Protein AF-A0A838R0S7-F1 (afdb_monomer_lite)

Sequence (343 aa):
MSRQRSLASPLRRCRLLLTLFAASLLGSAASAQSLSNLTQLSFDLDGVVTPFTEWSTVDLSYTGMSSVQYFNLNYNGSWVIQNMPVLSREGLISQTQQFAFHNGVFSRGVDLTGLSPSFLSATLTPTLQGVPANTPATLAFAPDFEVFDTGTQPETTGLLFAPLVVVGATLPVTMSAAHKGFPNQEAGTLECAPTAISNSLMFLKDKNPSPQWTGKALDIGTMKTATSWDATRGCWIFHNDARVGSSKNAFWEDKDAYMKANGYPVMTKTTTSFADILAAMKAMKDVELELKGHTVALVGMTDLGGGKYSLDIAHDADQSTNPGGTKVETITWDGTSFTGAKW

Radius of gyration: 25.87 Å; chains: 1; bounding box: 48×114×56 Å

pLDDT: mean 87.61, std 14.26, range [44.09, 98.5]

Secondary structure (DSSP, 8-state):
--------------------------PPPPPPEEEEEEEEEEEEETTEEE-S-SEEEEEEEEE--SS-EEEEEEETTEEEEEEEEE--TT-SSEEEEEEEEE-S-SSTT---BT---SBEEEEEESS---PPP--B--PPBEEEEEEE--TT--S--PPPPPPSSEE--SS----EEE-TT-------TT-HHHHHHHHHHHHHHHHS--GGGTT---SHHHHHHHTT-BTTTB---S--TTS-GGGSS-HHHHHHHHHHHTT-S--------HHHHHHHHHTT---EEEETTEEEEEEEEEEEETTEEEEEEEEESS-SSSS--EEEEEEEE-SS-EESTT-

Foldseek 3Di:
DDDDDDDDDDDDDDPPPPPPPPPPPPFDDFFDKDKAAWAFEWEQEQNDTFARAQKIKIKIKTFADPAWKFKWKDFQNDTFEFRATDHNQQPRGIDIEMFMTGNPDPDTPDDQAFPFTQFIDMTIGRDGDDHDDGDGDPYGYDYDYFYFYLFPDPDDDDDDHGDSYHYFAPHGFPAKFFHHPQDFDQAAALLQQLRQQLSQLVSCCVVDPDCLCPPPDSDSVVLCQQQVQDPRGRGAADAAPVDDDSNRDGSQVSNQVVCVVSRPPDHDDDDPQPVVVSVCRVVVHWDWDDDRRGIWTFGMKTDNDPQKIKTWTWYQRHNHPDPDSTHTYIWMDPNDDIHGNVD

Structure (mmCIF, N/CA/C/O backbone):
data_AF-A0A838R0S7-F1
#
_entry.id   AF-A0A838R0S7-F1
#
loop_
_atom_site.group_PDB
_atom_site.id
_atom_site.type_symbol
_atom_site.label_atom_id
_atom_site.label_alt_id
_atom_site.label_comp_id
_atom_site.label_asym_id
_atom_site.label_entity_id
_atom_site.label_seq_id
_atom_site.pdbx_PDB_ins_code
_atom_site.Cartn_x
_atom_site.Cartn_y
_atom_site.Cartn_z
_atom_site.occupancy
_atom_site.B_iso_or_equiv
_atom_site.auth_seq_id
_atom_site.auth_comp_id
_atom_site.auth_asym_id
_atom_site.auth_atom_id
_atom_site.pdbx_PDB_model_num
ATOM 1 N N . MET A 1 1 ? -16.655 -92.626 10.321 1.00 45.50 1 MET A N 1
ATOM 2 C CA . MET A 1 1 ? -16.705 -92.627 8.842 1.00 45.50 1 MET A CA 1
ATOM 3 C C . MET A 1 1 ? -16.129 -91.317 8.331 1.00 45.50 1 MET A C 1
ATOM 5 O O . MET A 1 1 ? -16.715 -90.266 8.544 1.00 45.50 1 MET A O 1
ATOM 9 N N . SER A 1 2 ? -14.935 -91.408 7.751 1.00 48.22 2 SER A N 1
ATOM 10 C CA . SER A 1 2 ? -14.138 -90.321 7.176 1.00 48.22 2 SER A CA 1
ATOM 11 C C . SER A 1 2 ? -14.705 -89.887 5.818 1.00 48.22 2 SER A C 1
ATOM 13 O O . SER A 1 2 ? -15.013 -90.742 4.987 1.00 48.22 2 SER A O 1
ATOM 15 N N . ARG A 1 3 ? -14.823 -88.574 5.578 1.00 50.16 3 ARG A N 1
ATOM 16 C CA . ARG A 1 3 ? -14.920 -87.998 4.227 1.00 50.16 3 ARG A CA 1
ATOM 17 C C . ARG A 1 3 ? -14.070 -86.731 4.141 1.00 50.16 3 ARG A C 1
ATOM 19 O O . ARG A 1 3 ? -14.476 -85.668 4.599 1.00 50.16 3 ARG A O 1
ATOM 26 N N . GLN A 1 4 ? -12.900 -86.872 3.521 1.00 48.94 4 GLN A N 1
ATOM 27 C CA . GLN A 1 4 ? -12.127 -85.773 2.945 1.00 48.94 4 GLN A CA 1
ATOM 28 C C . GLN A 1 4 ? -12.963 -85.062 1.871 1.00 48.94 4 GLN A C 1
ATOM 30 O O . GLN A 1 4 ? -13.514 -85.708 0.977 1.00 48.94 4 GLN A O 1
ATOM 35 N N . ARG A 1 5 ? -13.011 -83.729 1.919 1.00 54.09 5 ARG A N 1
ATOM 36 C CA . ARG A 1 5 ? -13.375 -82.889 0.773 1.00 54.09 5 ARG A CA 1
ATOM 37 C C . ARG A 1 5 ? -12.246 -81.903 0.503 1.00 54.09 5 ARG A C 1
ATOM 39 O O . ARG A 1 5 ? -12.032 -80.960 1.253 1.00 54.09 5 ARG A O 1
ATOM 46 N N . SER A 1 6 ? -11.533 -82.195 -0.579 1.00 57.78 6 SER A N 1
ATOM 47 C CA . SER A 1 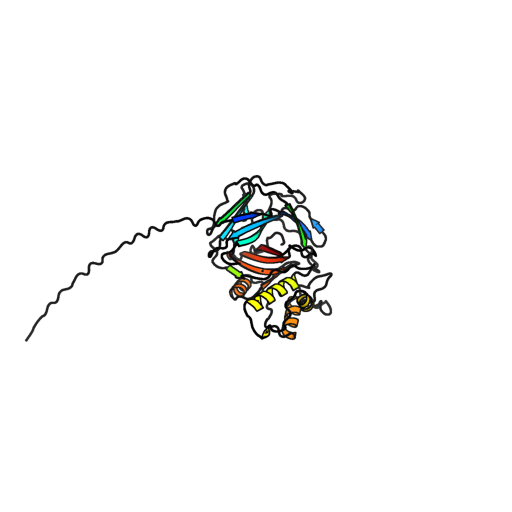6 ? -10.676 -81.287 -1.333 1.00 57.78 6 SER A CA 1
ATOM 48 C C . SER A 1 6 ? -11.531 -80.172 -1.935 1.00 57.78 6 SER A C 1
ATOM 50 O O . SER A 1 6 ? -12.534 -80.467 -2.588 1.00 57.78 6 SER A O 1
ATOM 52 N N . LEU A 1 7 ? -11.141 -78.912 -1.729 1.00 56.03 7 LEU A N 1
ATOM 53 C CA . LEU A 1 7 ? -11.619 -77.788 -2.528 1.00 56.03 7 LEU A CA 1
ATOM 54 C C . LEU A 1 7 ? -10.443 -76.892 -2.916 1.00 56.03 7 LEU A C 1
ATOM 56 O O . LEU A 1 7 ? -9.621 -76.490 -2.096 1.00 56.03 7 LEU A O 1
ATOM 60 N N . ALA A 1 8 ? -10.387 -76.666 -4.222 1.00 45.22 8 ALA A N 1
ATOM 61 C CA . ALA A 1 8 ? -9.325 -76.057 -4.988 1.00 45.22 8 ALA A CA 1
ATOM 62 C C . ALA A 1 8 ? -9.194 -74.544 -4.761 1.00 45.22 8 ALA A C 1
ATOM 64 O O . ALA A 1 8 ? -10.178 -73.830 -4.568 1.00 45.22 8 ALA A O 1
ATOM 65 N N . SER A 1 9 ? -7.960 -74.055 -4.876 1.00 47.44 9 SER A N 1
ATOM 66 C CA . SER A 1 9 ? -7.612 -72.636 -4.933 1.00 47.44 9 SER A CA 1
ATOM 67 C C . SER A 1 9 ? -7.858 -72.048 -6.330 1.00 47.44 9 SER A C 1
ATOM 69 O O . SER A 1 9 ? -7.291 -72.563 -7.300 1.00 47.44 9 SER A O 1
ATOM 71 N N . PRO A 1 10 ? -8.582 -70.926 -6.477 1.00 58.50 10 PRO A N 1
ATOM 72 C CA . PRO A 1 10 ? -8.528 -70.139 -7.698 1.00 58.50 10 PRO A CA 1
ATOM 73 C C . PRO A 1 10 ? -7.431 -69.067 -7.602 1.00 58.50 10 PRO A C 1
ATOM 75 O O . PRO A 1 10 ? -7.520 -68.115 -6.826 1.00 58.50 10 PRO A O 1
ATOM 78 N N . LEU A 1 11 ? -6.403 -69.217 -8.442 1.00 48.19 11 LEU A N 1
ATOM 79 C CA . LEU A 1 11 ? -5.417 -68.187 -8.778 1.00 48.19 11 LEU A CA 1
ATOM 80 C C . LEU A 1 11 ? -6.135 -66.935 -9.314 1.00 48.19 11 LEU A C 1
ATOM 82 O O . LEU A 1 11 ? -6.570 -66.894 -10.467 1.00 48.19 11 LEU A O 1
ATOM 86 N N . ARG A 1 12 ? -6.255 -65.893 -8.482 1.00 53.94 12 ARG A N 1
ATOM 87 C CA . ARG A 1 12 ? -6.696 -64.563 -8.919 1.00 53.94 12 ARG A CA 1
ATOM 88 C C . ARG A 1 12 ? -5.562 -63.888 -9.687 1.00 53.94 12 ARG A C 1
ATOM 90 O O . ARG A 1 12 ? -4.571 -63.451 -9.112 1.00 53.94 12 ARG A O 1
ATOM 97 N N . ARG A 1 13 ? -5.732 -63.798 -11.007 1.00 51.03 13 ARG A N 1
ATOM 98 C CA . ARG A 1 13 ? -4.906 -62.983 -11.905 1.00 51.03 13 ARG A CA 1
ATOM 99 C C . ARG A 1 13 ? -5.081 -61.505 -11.540 1.00 51.03 13 ARG A C 1
ATOM 101 O O . ARG A 1 13 ? -6.107 -60.910 -11.856 1.00 51.03 13 ARG A O 1
ATOM 108 N N . CYS A 1 14 ? -4.085 -60.928 -10.874 1.00 49.19 14 CYS A N 1
ATOM 109 C CA . CYS A 1 14 ? -3.999 -59.493 -10.625 1.00 49.19 14 CYS A CA 1
ATOM 110 C C . CYS A 1 14 ? -3.589 -58.807 -11.940 1.00 49.19 14 CYS A C 1
ATOM 112 O O . CYS A 1 14 ? -2.437 -58.895 -12.360 1.00 49.19 14 CYS A O 1
ATOM 114 N N . ARG A 1 15 ? -4.549 -58.200 -12.649 1.00 50.38 15 ARG A N 1
ATOM 115 C CA . ARG A 1 15 ? -4.263 -57.334 -13.801 1.00 50.38 15 ARG A CA 1
ATOM 116 C C . ARG A 1 15 ? -3.810 -55.979 -13.265 1.00 50.38 15 ARG A C 1
ATOM 118 O O . ARG A 1 15 ? -4.632 -55.187 -12.819 1.00 50.38 15 ARG A O 1
ATOM 125 N N . LEU A 1 16 ? -2.504 -55.744 -13.308 1.00 46.41 16 LEU A N 1
ATOM 126 C CA . LEU A 1 16 ? -1.898 -54.435 -13.102 1.00 46.41 16 LEU A CA 1
ATOM 127 C C . LEU A 1 16 ? -2.297 -53.547 -14.297 1.00 46.41 16 LEU A C 1
ATOM 129 O O . LEU A 1 16 ? -1.726 -53.669 -15.380 1.00 46.41 16 LEU A O 1
ATOM 133 N N . LEU A 1 17 ? -3.336 -52.720 -14.140 1.00 48.53 17 LEU A N 1
ATOM 134 C CA . LEU A 1 17 ? -3.608 -51.628 -15.075 1.00 48.53 17 LEU A CA 1
ATOM 135 C C . LEU A 1 17 ? -2.577 -50.529 -14.806 1.00 48.53 17 LEU A C 1
ATOM 137 O O . LEU A 1 17 ? -2.662 -49.812 -13.813 1.00 48.53 17 LEU A O 1
ATOM 141 N N . LEU A 1 18 ? -1.583 -50.433 -15.685 1.00 45.50 18 LEU A N 1
ATOM 142 C CA . LEU A 1 18 ? -0.641 -49.325 -15.726 1.00 45.50 18 LEU A CA 1
ATOM 143 C C . LEU A 1 18 ? -1.331 -48.156 -16.445 1.00 45.50 18 LEU A C 1
ATOM 145 O O . LEU A 1 18 ? -1.282 -48.044 -17.668 1.00 45.50 18 LEU A O 1
ATOM 149 N N . THR A 1 19 ? -2.049 -47.321 -15.699 1.00 55.31 19 THR A N 1
ATOM 150 C CA . THR A 1 19 ? -2.616 -46.077 -16.229 1.00 55.31 19 THR A CA 1
ATOM 151 C C . THR A 1 19 ? -1.468 -45.083 -16.404 1.00 55.31 19 THR A C 1
ATOM 153 O O . THR A 1 19 ? -1.013 -44.480 -15.433 1.00 55.31 19 THR A O 1
ATOM 156 N N . LEU A 1 20 ? -0.956 -44.933 -17.631 1.00 46.38 20 LEU A N 1
ATOM 157 C CA . LEU A 1 20 ? -0.086 -43.811 -17.987 1.00 46.38 20 LEU A CA 1
ATOM 158 C C . LEU A 1 20 ? -0.899 -42.516 -17.829 1.00 46.38 20 LEU A C 1
ATOM 160 O O . LEU A 1 20 ? -1.664 -42.141 -18.715 1.00 46.38 20 LEU A O 1
ATOM 164 N N . PHE A 1 21 ? -0.740 -41.829 -16.699 1.00 48.38 21 PHE A N 1
ATOM 165 C CA . PHE A 1 21 ? -1.068 -40.411 -16.606 1.00 48.38 21 PHE A CA 1
ATOM 166 C C . PHE A 1 21 ? -0.005 -39.656 -17.404 1.00 48.38 21 PHE A C 1
ATOM 168 O O . PHE A 1 21 ? 1.062 -39.321 -16.893 1.00 48.38 21 PHE A O 1
ATOM 175 N N . ALA A 1 22 ? -0.283 -39.410 -18.682 1.00 48.94 22 ALA A N 1
ATOM 176 C CA . ALA A 1 22 ? 0.383 -38.344 -19.407 1.00 48.94 22 ALA A CA 1
ATOM 177 C C . ALA A 1 22 ? -0.059 -37.028 -18.752 1.00 48.94 22 ALA A C 1
ATOM 179 O O . ALA A 1 22 ? -1.117 -36.489 -19.072 1.00 48.94 22 ALA A O 1
ATOM 180 N N . ALA A 1 23 ? 0.712 -36.557 -17.771 1.00 46.41 23 ALA A N 1
ATOM 181 C CA . ALA A 1 23 ? 0.590 -35.206 -17.253 1.00 46.41 23 ALA A CA 1
ATOM 182 C C . ALA A 1 23 ? 0.955 -34.260 -18.398 1.00 46.41 23 ALA A C 1
ATOM 184 O O . ALA A 1 23 ? 2.123 -33.965 -18.645 1.00 46.41 23 ALA A O 1
ATOM 185 N N . SER A 1 24 ? -0.053 -33.849 -19.161 1.00 46.09 24 SER A N 1
ATOM 186 C CA . SER A 1 24 ? 0.066 -32.749 -20.096 1.00 46.09 24 SER A CA 1
ATOM 187 C C . SER A 1 24 ? 0.462 -31.519 -19.284 1.00 46.09 24 SER A C 1
ATOM 189 O O . SER A 1 24 ? -0.377 -30.930 -18.601 1.00 46.09 24 SER A O 1
ATOM 191 N N . LEU A 1 25 ? 1.749 -31.166 -19.339 1.00 45.78 25 LEU A N 1
ATOM 192 C CA . LEU A 1 25 ? 2.297 -29.855 -18.996 1.00 45.78 25 LEU A CA 1
ATOM 193 C C . LEU A 1 25 ? 1.691 -28.827 -19.962 1.00 45.78 25 LEU A C 1
ATOM 195 O O . LEU A 1 25 ? 2.355 -28.303 -20.851 1.00 45.78 25 LEU A O 1
ATOM 199 N N . LEU A 1 26 ? 0.387 -28.594 -19.841 1.00 50.81 26 LEU A N 1
ATOM 200 C CA . LEU A 1 26 ? -0.251 -27.425 -20.409 1.00 50.81 26 LEU A CA 1
ATOM 201 C C . LEU A 1 26 ? 0.290 -26.268 -19.582 1.00 50.81 26 LEU A C 1
ATOM 203 O O . LEU A 1 26 ? -0.127 -26.072 -18.442 1.00 50.81 26 LEU A O 1
ATOM 207 N N . GLY A 1 27 ? 1.296 -25.579 -20.123 1.00 54.03 27 GLY A N 1
ATOM 208 C CA . GLY A 1 27 ? 1.775 -24.335 -19.544 1.00 54.03 27 GLY A CA 1
ATOM 209 C C . GLY A 1 27 ? 0.569 -23.436 -19.319 1.00 54.03 27 GLY A C 1
ATOM 210 O O . GLY A 1 27 ? -0.173 -23.149 -20.260 1.00 54.03 27 GLY A O 1
ATOM 211 N N . SER A 1 28 ? 0.324 -23.072 -18.063 1.00 58.03 28 SER A N 1
ATOM 212 C CA . SER A 1 28 ? -0.743 -22.151 -17.702 1.00 58.03 28 SER A CA 1
ATOM 213 C C . SER A 1 28 ? -0.564 -20.883 -18.531 1.00 58.03 28 SER A C 1
ATOM 215 O O . SER A 1 28 ? 0.507 -20.276 -18.492 1.00 58.03 28 SER A O 1
ATOM 217 N N . ALA A 1 29 ? -1.578 -20.519 -19.317 1.00 59.09 29 ALA A N 1
ATOM 218 C CA . ALA A 1 29 ? -1.528 -19.306 -20.121 1.00 59.09 29 ALA A CA 1
ATOM 219 C C . ALA A 1 29 ? -1.233 -18.100 -19.214 1.00 59.09 29 ALA A C 1
ATOM 221 O O . ALA A 1 29 ? -1.746 -18.023 -18.093 1.00 59.09 29 ALA A O 1
ATOM 222 N N . ALA A 1 30 ? -0.389 -17.179 -19.687 1.00 65.75 30 ALA A N 1
ATOM 223 C CA . ALA A 1 30 ? -0.169 -15.909 -19.006 1.00 65.75 30 ALA A CA 1
ATOM 224 C C . ALA A 1 30 ? -1.519 -15.200 -18.810 1.00 65.75 30 ALA A C 1
ATOM 226 O O . ALA A 1 30 ? -2.362 -15.215 -19.712 1.00 65.75 30 ALA A O 1
ATOM 227 N N . SER A 1 31 ? -1.736 -14.614 -17.630 1.00 71.38 31 SER A N 1
ATOM 228 C CA . SER A 1 31 ? -2.954 -13.832 -17.398 1.00 71.38 31 SER A CA 1
ATOM 229 C C . SER A 1 31 ? -2.915 -12.563 -18.243 1.00 71.38 31 SER A C 1
ATOM 231 O O . SER A 1 31 ? -1.841 -12.023 -18.515 1.00 71.38 31 SER A O 1
ATOM 233 N N . ALA A 1 32 ? -4.088 -12.085 -18.656 1.00 75.75 32 ALA A N 1
ATOM 234 C CA . ALA A 1 32 ? -4.194 -10.780 -19.285 1.00 75.75 32 ALA A CA 1
ATOM 235 C C . ALA A 1 32 ? -3.686 -9.715 -18.301 1.00 75.75 32 ALA A C 1
ATOM 237 O O . ALA A 1 32 ? -4.214 -9.570 -17.196 1.00 75.75 32 ALA A O 1
ATOM 238 N N . GLN A 1 33 ? -2.650 -8.995 -18.721 1.00 89.44 33 GLN A N 1
ATOM 239 C CA . GLN A 1 33 ? -2.002 -7.942 -17.953 1.00 89.44 33 GLN A CA 1
ATOM 240 C C . GLN A 1 33 ? -1.697 -6.753 -18.862 1.00 89.44 33 GLN A C 1
ATOM 242 O O . GLN A 1 33 ? -1.405 -6.927 -20.048 1.00 89.44 33 GLN A O 1
ATOM 247 N N . SER A 1 34 ? -1.693 -5.558 -18.293 1.00 94.25 34 SER A N 1
ATOM 248 C CA . SER A 1 34 ? -1.184 -4.356 -18.945 1.00 94.25 34 SER A CA 1
ATOM 249 C C . SER A 1 34 ? -0.432 -3.497 -17.942 1.00 94.25 34 SER A C 1
ATOM 251 O O . SER A 1 34 ? -0.755 -3.495 -16.755 1.00 94.25 34 SER A O 1
ATOM 253 N N . LEU A 1 35 ? 0.563 -2.770 -18.443 1.00 96.25 35 LEU A N 1
ATOM 254 C CA . LEU A 1 35 ? 1.250 -1.731 -17.690 1.00 96.25 35 LEU A CA 1
ATOM 255 C C . LEU A 1 35 ? 0.681 -0.368 -18.084 1.00 96.25 35 LEU A C 1
ATOM 257 O O . LEU A 1 35 ? 0.459 -0.112 -19.269 1.00 96.25 35 LEU A O 1
ATOM 261 N N . SER A 1 36 ? 0.483 0.500 -17.103 1.00 96.25 36 SER A N 1
ATOM 262 C CA . SER A 1 36 ? 0.092 1.899 -17.287 1.00 96.25 36 SER A CA 1
ATOM 263 C C . SER A 1 36 ? 0.791 2.784 -16.258 1.00 96.25 36 SER A C 1
ATOM 265 O O . SER A 1 36 ? 1.463 2.272 -15.367 1.00 96.25 36 SER A O 1
ATOM 267 N N . ASN A 1 37 ? 0.636 4.104 -16.391 1.00 94.50 37 ASN A N 1
ATOM 268 C CA . ASN A 1 37 ? 1.078 5.086 -15.395 1.00 94.50 37 ASN A CA 1
ATOM 269 C C . ASN A 1 37 ? 2.532 4.876 -14.944 1.00 94.50 37 ASN A C 1
ATOM 271 O O . ASN A 1 37 ? 2.813 4.743 -13.760 1.00 94.50 37 ASN A O 1
ATOM 275 N N . LEU A 1 38 ? 3.459 4.806 -15.904 1.00 97.25 38 LEU A N 1
ATOM 276 C CA . LEU A 1 38 ? 4.881 4.846 -15.579 1.00 97.25 38 LEU A CA 1
ATOM 277 C C . LEU A 1 38 ? 5.202 6.254 -15.088 1.00 97.25 38 LEU A C 1
ATOM 279 O O . LEU A 1 38 ? 5.149 7.196 -15.880 1.00 97.25 38 LEU A O 1
ATOM 283 N N . THR A 1 39 ? 5.526 6.402 -13.809 1.00 96.50 39 THR A N 1
ATOM 284 C CA . THR A 1 39 ? 5.846 7.710 -13.235 1.00 96.50 39 THR A CA 1
ATOM 285 C C . THR A 1 39 ? 7.232 7.742 -12.623 1.00 96.50 39 THR A C 1
ATOM 287 O O . THR A 1 39 ? 7.701 6.743 -12.081 1.00 96.50 39 THR A O 1
ATOM 290 N N . GLN A 1 40 ? 7.902 8.889 -12.727 1.00 97.06 40 GLN A N 1
ATOM 291 C CA . GLN A 1 40 ? 9.111 9.180 -11.969 1.00 97.06 40 GLN A CA 1
ATOM 292 C C . GLN A 1 40 ? 8.738 9.999 -10.741 1.00 97.06 40 GLN A C 1
ATOM 294 O O . GLN A 1 40 ? 8.096 11.042 -10.864 1.00 97.06 40 GLN A O 1
ATOM 299 N N . LEU A 1 41 ? 9.185 9.544 -9.572 1.00 94.19 41 LEU A N 1
ATOM 300 C CA . LEU A 1 41 ? 8.807 10.164 -8.314 1.00 94.19 41 LEU A CA 1
ATOM 301 C C . LEU A 1 41 ? 9.742 11.307 -7.940 1.00 94.19 41 LEU A C 1
ATOM 303 O O . LEU A 1 41 ? 10.970 11.197 -8.001 1.00 94.19 41 LEU A O 1
ATOM 307 N N . SER A 1 42 ? 9.133 12.386 -7.484 1.00 92.75 42 SER A N 1
ATOM 308 C CA . SER A 1 42 ? 9.742 13.421 -6.662 1.00 92.75 42 SER A CA 1
ATOM 309 C C . SER A 1 42 ? 9.133 13.344 -5.269 1.00 92.75 42 SER A C 1
ATOM 311 O O . SER A 1 42 ? 7.969 12.976 -5.129 1.00 92.75 42 SER A O 1
ATOM 313 N N . PHE A 1 43 ? 9.904 13.713 -4.253 1.00 87.81 43 PHE A N 1
ATOM 314 C CA . PHE A 1 43 ? 9.446 13.644 -2.870 1.00 87.81 43 PHE A CA 1
ATOM 315 C C . PHE A 1 43 ? 9.542 14.996 -2.188 1.00 87.81 43 PHE A C 1
ATOM 317 O O . PHE A 1 43 ? 10.519 15.712 -2.385 1.00 87.81 43 PHE A O 1
ATOM 324 N N . ASP A 1 44 ? 8.568 15.309 -1.349 1.00 85.12 44 ASP A N 1
ATOM 325 C CA . ASP A 1 44 ? 8.689 16.286 -0.277 1.00 85.12 44 ASP A CA 1
ATOM 326 C C . ASP A 1 44 ? 8.722 15.530 1.045 1.00 85.12 44 ASP A C 1
ATOM 328 O O . ASP A 1 44 ? 7.763 14.843 1.381 1.00 85.12 44 ASP A O 1
ATOM 332 N N . LEU A 1 45 ? 9.836 15.611 1.764 1.00 81.38 45 LEU A N 1
ATOM 333 C CA . LEU A 1 45 ? 9.980 14.992 3.073 1.00 81.38 45 LEU A CA 1
ATOM 334 C C . LEU A 1 45 ? 10.193 16.092 4.104 1.00 81.38 45 LEU A C 1
ATOM 336 O O . LEU A 1 45 ? 11.262 16.701 4.143 1.00 81.38 45 LEU A O 1
ATOM 340 N N . ASP A 1 46 ? 9.174 16.358 4.917 1.00 77.50 46 ASP A N 1
ATOM 341 C CA . ASP A 1 46 ? 9.193 17.409 5.941 1.00 77.50 46 ASP A CA 1
ATOM 342 C C . ASP A 1 46 ? 9.530 18.811 5.387 1.00 77.50 46 ASP A C 1
ATOM 344 O O . ASP A 1 46 ? 10.258 19.593 6.005 1.00 77.50 46 ASP A O 1
ATOM 348 N N . GLY A 1 47 ? 9.039 19.140 4.188 1.00 81.31 47 GLY A N 1
ATOM 349 C CA . GLY A 1 47 ? 9.329 20.397 3.487 1.00 81.31 47 GLY A CA 1
ATOM 350 C C . GLY A 1 47 ? 10.637 20.377 2.686 1.00 81.31 47 GLY A C 1
ATOM 351 O O . GLY A 1 47 ? 10.993 21.379 2.055 1.00 81.31 47 GLY A O 1
ATOM 352 N N . VAL A 1 48 ? 11.388 19.269 2.711 1.00 86.06 48 VAL A N 1
ATOM 353 C CA . VAL A 1 48 ? 12.608 19.084 1.922 1.00 86.06 48 VAL A CA 1
ATOM 354 C C . VAL A 1 48 ? 12.269 18.398 0.604 1.00 86.06 48 VAL A C 1
ATOM 356 O O . VAL A 1 48 ? 12.222 17.172 0.493 1.00 86.06 48 VAL A O 1
ATOM 359 N N . VAL A 1 49 ? 12.106 19.217 -0.432 1.00 89.62 49 VAL A N 1
ATOM 360 C CA . VAL A 1 49 ? 11.830 18.737 -1.787 1.00 89.62 49 VAL A CA 1
ATOM 361 C C . VAL A 1 49 ? 13.077 18.127 -2.431 1.00 89.62 49 VAL A C 1
ATOM 363 O O . VAL A 1 49 ? 14.105 18.784 -2.604 1.00 89.62 49 VAL A O 1
ATOM 366 N N . THR A 1 50 ? 12.951 16.875 -2.858 1.00 91.38 50 THR A N 1
ATOM 367 C CA . THR A 1 50 ? 13.935 16.116 -3.628 1.00 91.38 50 THR A CA 1
ATOM 368 C C . THR A 1 50 ? 13.331 15.729 -4.983 1.00 91.38 50 THR A C 1
ATOM 370 O O . THR A 1 50 ? 12.590 14.747 -5.075 1.00 91.38 50 THR A O 1
ATOM 373 N N . PRO A 1 51 ? 13.614 16.496 -6.049 1.00 95.31 51 PRO A N 1
ATOM 374 C CA . PRO A 1 51 ? 13.013 16.271 -7.356 1.00 95.31 51 PRO A CA 1
ATOM 375 C C . PRO A 1 51 ? 13.682 15.120 -8.117 1.00 95.31 51 PRO A C 1
ATOM 377 O O . PRO A 1 51 ? 14.888 14.893 -7.983 1.00 95.31 51 PRO A O 1
ATOM 380 N N . PHE A 1 52 ? 12.900 14.457 -8.972 1.00 95.44 52 PHE A N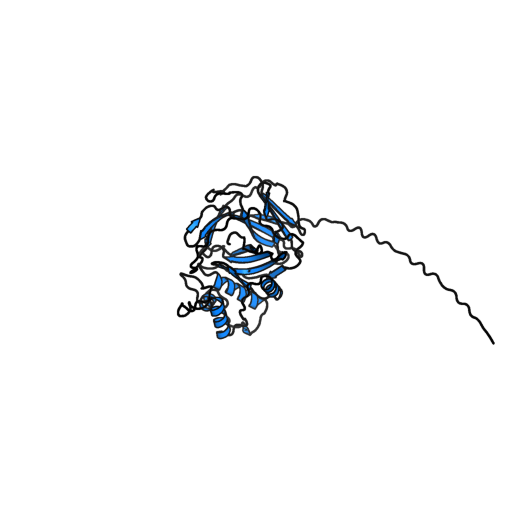 1
ATOM 381 C CA . PHE A 1 52 ? 13.343 13.465 -9.960 1.00 95.44 52 PHE A CA 1
ATOM 382 C C . PHE A 1 52 ? 14.287 12.417 -9.372 1.00 95.44 52 PHE A C 1
ATOM 384 O O . PHE A 1 52 ? 15.489 12.368 -9.663 1.00 95.44 52 PHE A O 1
ATOM 391 N N . THR A 1 53 ? 13.743 11.596 -8.486 1.00 95.25 53 THR A N 1
ATOM 392 C CA . THR A 1 53 ? 14.507 10.552 -7.816 1.00 95.25 53 THR A CA 1
ATOM 393 C C . THR A 1 53 ? 14.741 9.341 -8.721 1.00 95.25 53 THR A C 1
ATOM 395 O O . THR A 1 53 ? 14.208 9.215 -9.829 1.00 95.25 53 THR A O 1
ATOM 398 N N . GLU A 1 54 ? 15.577 8.435 -8.230 1.00 95.19 54 GLU A N 1
ATOM 399 C CA . GLU A 1 54 ? 15.800 7.094 -8.762 1.00 95.19 54 GLU A CA 1
ATOM 400 C C . GLU A 1 54 ? 14.572 6.176 -8.627 1.00 95.19 54 GLU A C 1
ATOM 402 O O . GLU A 1 54 ? 14.546 5.094 -9.218 1.00 95.19 54 GLU A O 1
ATOM 407 N N . TRP A 1 55 ? 13.552 6.594 -7.871 1.00 95.44 55 TRP A N 1
ATOM 408 C CA . TRP A 1 55 ? 12.304 5.862 -7.727 1.00 95.44 55 TRP A CA 1
ATOM 409 C C . TRP A 1 55 ? 11.354 6.133 -8.888 1.00 95.44 55 TRP A C 1
ATOM 411 O O . TRP A 1 55 ? 11.181 7.250 -9.388 1.00 95.44 55 TRP A O 1
ATOM 421 N N . SER A 1 56 ? 10.692 5.076 -9.326 1.00 96.31 56 SER A N 1
ATOM 422 C CA . SER A 1 56 ? 9.587 5.148 -10.268 1.00 96.31 56 SER A CA 1
ATOM 423 C C . SER A 1 56 ? 8.529 4.132 -9.913 1.00 96.31 56 SER A C 1
ATOM 425 O O . SER A 1 56 ? 8.821 3.136 -9.251 1.00 96.31 56 SER A O 1
ATOM 427 N N . THR A 1 57 ? 7.304 4.381 -10.357 1.00 95.94 57 THR A N 1
ATOM 428 C CA . THR A 1 57 ? 6.202 3.440 -10.183 1.00 95.94 57 THR A CA 1
ATOM 429 C C . THR A 1 57 ? 5.630 3.021 -11.522 1.00 95.94 57 THR A C 1
ATOM 431 O O . THR A 1 57 ? 5.825 3.680 -12.546 1.00 95.94 57 THR A O 1
ATOM 434 N N . VAL A 1 58 ? 4.973 1.868 -11.526 1.00 96.69 58 VAL A N 1
ATOM 435 C CA . VAL A 1 58 ? 4.158 1.410 -12.645 1.00 96.69 58 VAL A CA 1
ATOM 436 C C . VAL A 1 58 ? 2.914 0.725 -12.106 1.00 96.69 58 VAL A C 1
ATOM 438 O O . VAL A 1 58 ? 2.980 -0.052 -11.147 1.00 96.69 58 VAL A O 1
ATOM 441 N N . ASP A 1 59 ? 1.787 0.980 -12.757 1.00 96.50 59 ASP A N 1
ATOM 442 C CA . ASP A 1 59 ? 0.535 0.305 -12.460 1.00 96.50 59 ASP A CA 1
ATOM 443 C C . ASP A 1 59 ? 0.438 -0.985 -13.272 1.00 96.50 59 ASP A C 1
ATOM 445 O O . ASP A 1 59 ? 0.503 -0.985 -14.504 1.00 96.50 59 ASP A O 1
ATOM 449 N N . LEU A 1 60 ? 0.245 -2.099 -12.571 1.00 96.62 60 LEU A N 1
ATOM 450 C CA . LEU A 1 60 ? -0.129 -3.379 -13.150 1.00 96.62 60 LEU A CA 1
ATOM 451 C C . LEU A 1 60 ? -1.649 -3.521 -13.091 1.00 96.62 60 LEU A C 1
ATOM 453 O O . LEU A 1 60 ? -2.204 -3.744 -12.015 1.00 96.62 60 LEU A O 1
ATOM 457 N N . SER A 1 61 ? -2.317 -3.479 -14.240 1.00 96.56 61 SER A N 1
ATOM 458 C CA . SER A 1 61 ? -3.710 -3.921 -14.354 1.00 96.56 61 SER A CA 1
ATOM 459 C C . SER A 1 61 ? -3.758 -5.389 -14.756 1.00 96.56 61 SER A C 1
ATOM 461 O O . SER A 1 61 ? -3.074 -5.810 -15.691 1.00 96.56 61 SER A O 1
ATOM 463 N N . TYR A 1 62 ? -4.564 -6.178 -14.051 1.00 95.12 62 TYR A N 1
ATOM 464 C CA . TYR A 1 62 ? -4.670 -7.619 -14.265 1.00 95.12 62 TYR A CA 1
ATOM 465 C C . TYR A 1 62 ? -6.040 -8.149 -13.846 1.00 95.12 62 TYR A C 1
ATOM 467 O O . TYR A 1 62 ? -6.751 -7.540 -13.046 1.00 95.12 62 TYR A O 1
ATOM 475 N N . THR A 1 63 ? -6.409 -9.314 -14.378 1.00 94.69 63 THR A N 1
ATOM 476 C CA . THR A 1 63 ? -7.554 -10.083 -13.869 1.00 94.69 63 THR A CA 1
ATOM 477 C C . THR A 1 63 ? -7.069 -11.064 -12.813 1.00 94.69 63 THR A C 1
ATOM 479 O O . THR A 1 63 ? -6.148 -11.844 -13.073 1.00 94.69 63 THR A O 1
ATOM 482 N N . GLY A 1 64 ? -7.685 -11.031 -11.630 1.00 92.94 64 GLY A N 1
ATOM 483 C CA . GLY A 1 64 ? -7.330 -11.940 -10.548 1.00 92.94 64 GLY A CA 1
ATOM 484 C C . GLY A 1 64 ? -7.542 -13.419 -10.902 1.00 92.94 64 GLY A C 1
ATOM 485 O O . GLY A 1 64 ? -8.397 -13.784 -11.710 1.00 92.94 64 GLY A O 1
ATOM 486 N N . MET A 1 65 ? -6.755 -14.282 -10.265 1.00 92.19 65 MET A N 1
ATOM 487 C CA . MET A 1 65 ? -6.751 -15.735 -10.402 1.00 92.19 65 MET A CA 1
ATOM 488 C C . MET A 1 65 ? -6.879 -16.432 -9.039 1.00 92.19 65 MET A C 1
ATOM 490 O O . MET A 1 65 ? -6.644 -15.853 -7.983 1.00 92.19 65 MET A O 1
ATOM 494 N N . SER A 1 66 ? -7.231 -17.719 -9.049 1.00 89.44 66 SER A N 1
ATOM 495 C CA . SER A 1 66 ? -7.341 -18.518 -7.818 1.00 89.44 66 SER A CA 1
ATOM 496 C C . SER A 1 66 ? -5.987 -18.855 -7.184 1.00 89.44 66 SER A C 1
ATOM 498 O O . SER A 1 66 ? -5.930 -19.209 -6.010 1.00 89.44 66 SER A O 1
ATOM 500 N N . SER A 1 67 ? -4.906 -18.795 -7.962 1.00 90.81 67 SER A N 1
ATOM 501 C CA . SER A 1 67 ? -3.532 -18.986 -7.498 1.00 90.81 67 SER A CA 1
ATOM 502 C C . SER A 1 67 ? -2.805 -17.649 -7.404 1.00 90.81 67 SER A C 1
ATOM 504 O O . SER A 1 67 ? -3.035 -16.769 -8.234 1.00 90.81 67 SER A O 1
ATOM 506 N N . VAL A 1 68 ? -1.858 -17.542 -6.468 1.00 92.25 68 VAL A N 1
ATOM 507 C CA . VAL A 1 68 ? -0.882 -16.442 -6.446 1.00 92.25 68 VAL A CA 1
ATOM 508 C C . VAL A 1 68 ? -0.157 -16.382 -7.790 1.00 92.25 68 VAL A C 1
ATOM 510 O O . VAL A 1 68 ? 0.227 -17.415 -8.346 1.00 92.25 68 VAL A O 1
ATOM 513 N N . GLN A 1 69 ? 0.008 -15.171 -8.310 1.00 94.12 69 GLN A N 1
ATOM 514 C CA . GLN A 1 69 ? 0.811 -14.908 -9.498 1.00 94.12 69 GLN A CA 1
ATOM 515 C C . GLN A 1 69 ? 2.099 -14.198 -9.107 1.00 94.12 69 GLN A C 1
ATOM 517 O O . GLN A 1 69 ? 2.173 -13.594 -8.045 1.00 94.12 69 GLN A O 1
ATOM 522 N N . TYR A 1 70 ? 3.099 -14.257 -9.974 1.00 96.00 70 TYR A N 1
ATOM 523 C CA . TYR A 1 70 ? 4.380 -13.595 -9.786 1.00 96.00 70 TYR A CA 1
ATOM 524 C C . TYR A 1 70 ? 4.559 -12.555 -10.875 1.00 96.00 70 TYR A C 1
ATOM 526 O O . TYR A 1 70 ? 4.592 -12.894 -12.063 1.00 96.00 70 TYR A O 1
ATOM 534 N N . PHE A 1 71 ? 4.633 -11.300 -10.448 1.00 96.88 71 PHE A N 1
ATOM 535 C CA . PHE A 1 71 ? 4.951 -10.162 -11.279 1.00 96.88 71 PHE A CA 1
ATOM 536 C C . PHE A 1 71 ? 6.457 -10.013 -11.410 1.00 96.88 71 PHE A C 1
ATOM 538 O O . PHE A 1 71 ? 7.223 -10.086 -10.448 1.00 96.88 71 PHE A O 1
ATOM 545 N N . ASN A 1 72 ? 6.847 -9.803 -12.652 1.00 97.00 72 ASN A N 1
ATOM 546 C CA . ASN A 1 72 ? 8.213 -9.693 -13.090 1.00 97.00 72 ASN A CA 1
ATOM 547 C C . ASN A 1 72 ? 8.305 -8.481 -14.000 1.00 97.00 72 ASN A C 1
ATOM 549 O O . ASN A 1 72 ? 7.528 -8.411 -14.954 1.00 97.00 72 ASN A O 1
ATOM 553 N N . LEU A 1 73 ? 9.248 -7.579 -13.742 1.00 96.88 73 LEU A N 1
ATOM 554 C CA . LEU A 1 73 ? 9.457 -6.374 -14.538 1.00 96.88 73 LEU A CA 1
ATOM 555 C C . LEU A 1 73 ? 10.896 -6.326 -15.051 1.00 96.88 73 LEU A C 1
ATOM 557 O O . LEU A 1 73 ? 11.854 -6.352 -14.270 1.00 96.88 73 LEU A O 1
ATOM 561 N N . ASN A 1 74 ? 11.022 -6.247 -16.374 1.00 95.81 74 ASN A N 1
ATOM 562 C CA . ASN A 1 74 ? 12.263 -5.946 -17.072 1.00 95.81 74 ASN A CA 1
ATOM 563 C C . ASN A 1 74 ? 12.250 -4.479 -17.505 1.00 95.81 74 ASN A C 1
ATOM 565 O O . ASN A 1 74 ? 11.318 -4.035 -18.182 1.00 95.81 74 ASN A O 1
ATOM 569 N N . TYR A 1 75 ? 13.324 -3.781 -17.152 1.00 96.00 75 TYR A N 1
ATOM 570 C CA . TYR A 1 75 ? 13.628 -2.428 -17.579 1.00 96.00 75 TYR A CA 1
ATOM 571 C C . TYR A 1 75 ? 15.000 -2.408 -18.263 1.00 96.00 75 TYR A C 1
ATOM 573 O O . TYR A 1 75 ? 16.018 -2.754 -17.660 1.00 96.00 75 TYR A O 1
ATOM 581 N N . ASN A 1 76 ? 15.032 -2.022 -19.542 1.00 95.06 76 ASN A N 1
ATOM 582 C CA . ASN A 1 76 ? 16.246 -1.933 -20.365 1.00 95.06 76 ASN A CA 1
ATOM 583 C C . ASN A 1 76 ? 17.144 -3.191 -20.346 1.00 95.06 76 ASN A C 1
ATOM 585 O O . ASN A 1 76 ? 18.368 -3.095 -20.414 1.00 95.06 76 ASN A O 1
ATOM 589 N N . GLY A 1 77 ? 16.543 -4.381 -20.291 1.00 92.06 77 GLY A N 1
ATOM 590 C CA . GLY A 1 77 ? 17.260 -5.659 -20.329 1.00 92.06 77 GLY A CA 1
ATOM 591 C C . GLY A 1 77 ? 17.648 -6.227 -18.969 1.00 92.06 77 GLY A C 1
ATOM 592 O O . GLY A 1 77 ? 18.241 -7.304 -18.924 1.00 92.06 77 GLY A O 1
ATOM 593 N N . SER A 1 78 ? 17.298 -5.546 -17.878 1.00 94.31 78 SER A N 1
ATOM 594 C CA . SER A 1 78 ? 17.600 -5.973 -16.514 1.00 94.31 78 SER A CA 1
ATOM 595 C C . SER A 1 78 ? 16.330 -6.183 -15.705 1.00 94.31 78 SER A C 1
ATOM 597 O O . SER A 1 78 ? 15.315 -5.519 -15.916 1.00 94.31 78 SER A O 1
ATOM 599 N N . TRP A 1 79 ? 16.404 -7.091 -14.734 1.00 95.06 79 TRP A N 1
ATOM 600 C CA . TRP A 1 79 ? 15.416 -7.153 -13.667 1.00 95.06 79 TRP A CA 1
ATOM 601 C C . TRP A 1 79 ? 15.384 -5.838 -12.902 1.00 95.06 79 TRP A C 1
ATOM 603 O O . TRP A 1 79 ? 16.434 -5.324 -12.532 1.00 95.06 79 TRP A O 1
ATOM 613 N N . VAL A 1 80 ? 14.180 -5.360 -12.616 1.00 96.44 80 VAL A N 1
ATOM 614 C CA . VAL A 1 80 ? 13.951 -4.322 -11.600 1.00 96.44 80 VAL A CA 1
ATOM 615 C C . VAL A 1 80 ? 12.927 -4.771 -10.555 1.00 96.44 80 VAL A C 1
ATOM 617 O O . VAL A 1 80 ? 12.996 -4.338 -9.409 1.00 96.44 80 VAL A O 1
ATOM 620 N N . ILE A 1 81 ? 12.049 -5.724 -10.898 1.00 96.81 81 ILE A N 1
ATOM 621 C CA . ILE A 1 81 ? 11.191 -6.449 -9.948 1.00 96.81 81 ILE A CA 1
ATOM 622 C C . ILE A 1 81 ? 11.216 -7.928 -10.303 1.00 96.81 81 ILE A C 1
ATOM 624 O O . ILE A 1 81 ? 10.810 -8.280 -11.407 1.00 96.81 81 ILE A O 1
ATOM 628 N N . GLN A 1 82 ? 11.644 -8.782 -9.377 1.00 96.38 82 GLN A N 1
ATOM 629 C CA . GLN A 1 82 ? 11.783 -10.222 -9.567 1.00 96.38 82 GLN A CA 1
ATOM 630 C C . GLN A 1 82 ? 10.806 -11.000 -8.685 1.00 96.38 82 GLN A C 1
ATOM 632 O O . GLN A 1 82 ? 10.898 -10.960 -7.463 1.00 96.38 82 GLN A O 1
ATOM 637 N N . ASN A 1 83 ? 9.943 -11.800 -9.305 1.00 96.06 83 ASN A N 1
ATOM 638 C CA . ASN A 1 83 ? 9.030 -12.752 -8.675 1.00 96.06 83 ASN A CA 1
ATOM 639 C C . ASN A 1 83 ? 8.180 -12.152 -7.542 1.00 96.06 83 ASN A C 1
ATOM 641 O O . ASN A 1 83 ? 7.976 -12.790 -6.506 1.00 96.06 83 ASN A O 1
ATOM 645 N N . MET A 1 84 ? 7.689 -10.926 -7.713 1.00 96.94 84 MET A N 1
ATOM 646 C CA . MET A 1 84 ? 6.855 -10.277 -6.705 1.00 96.94 84 MET A CA 1
ATOM 647 C C . MET A 1 84 ? 5.466 -10.923 -6.676 1.00 96.94 84 MET A C 1
ATOM 649 O O . MET A 1 84 ? 4.794 -10.921 -7.709 1.00 96.94 84 MET A O 1
ATOM 653 N N . PRO A 1 85 ? 5.010 -11.501 -5.551 1.00 95.62 85 PRO A N 1
ATOM 654 C CA . PRO A 1 85 ? 3.678 -12.079 -5.486 1.00 95.62 85 PRO A CA 1
ATOM 655 C C . PRO A 1 85 ? 2.599 -11.022 -5.688 1.00 95.62 85 PRO A C 1
ATOM 657 O O . PRO A 1 85 ? 2.643 -9.949 -5.095 1.00 95.62 85 PRO A O 1
ATOM 660 N N . VAL A 1 86 ? 1.602 -11.371 -6.487 1.00 95.12 86 VAL A N 1
ATOM 661 C CA . VAL A 1 86 ? 0.427 -10.555 -6.763 1.00 95.12 86 VAL A CA 1
ATOM 662 C C . VAL A 1 86 ? -0.797 -11.317 -6.287 1.00 95.12 86 VAL A C 1
ATOM 664 O O . VAL A 1 86 ? -1.073 -12.439 -6.737 1.00 95.12 86 VAL A O 1
ATOM 667 N N . LEU A 1 87 ? -1.514 -10.721 -5.337 1.00 93.12 87 LEU A N 1
ATOM 668 C CA . LEU A 1 87 ? -2.676 -11.327 -4.704 1.00 93.12 87 LEU A CA 1
ATOM 669 C C . LEU A 1 87 ? -3.953 -10.958 -5.447 1.00 93.12 87 LEU A C 1
ATOM 671 O O . LEU A 1 87 ? -4.199 -9.806 -5.779 1.00 93.12 87 LEU A O 1
ATOM 675 N N . SER A 1 88 ? -4.840 -11.933 -5.633 1.00 93.50 88 SER A N 1
ATOM 676 C CA . SER A 1 88 ? -6.165 -11.673 -6.206 1.00 93.50 88 SER A CA 1
ATOM 677 C C . SER A 1 88 ? -7.133 -11.127 -5.164 1.00 93.50 88 SER A C 1
ATOM 679 O O . SER A 1 88 ? -8.134 -11.766 -4.843 1.00 93.50 88 SER A O 1
ATOM 681 N N . ARG A 1 89 ? -6.780 -9.971 -4.586 1.00 92.94 89 ARG A N 1
ATOM 682 C CA . ARG A 1 89 ? -7.443 -9.389 -3.413 1.00 92.94 89 ARG A CA 1
ATOM 683 C C . ARG A 1 89 ? -8.923 -9.113 -3.653 1.00 92.94 89 ARG A C 1
ATOM 685 O O . ARG A 1 89 ? -9.734 -9.427 -2.791 1.00 92.94 89 ARG A O 1
ATOM 692 N N . GLU A 1 90 ? -9.302 -8.685 -4.856 1.00 92.81 90 GLU A N 1
ATOM 693 C CA . GLU A 1 90 ? -10.711 -8.478 -5.211 1.00 92.81 90 GLU A CA 1
ATOM 694 C C . GLU A 1 90 ? -11.414 -9.740 -5.759 1.00 92.81 90 GLU A C 1
ATOM 696 O O . GLU A 1 90 ? -12.612 -9.747 -6.074 1.00 92.81 90 GLU A O 1
ATOM 701 N N . GLY A 1 91 ? -10.711 -10.872 -5.805 1.00 92.00 91 GLY A N 1
ATOM 702 C CA . GLY A 1 91 ? -11.157 -12.116 -6.426 1.00 92.00 91 GLY A CA 1
ATOM 703 C C . GLY A 1 91 ? -10.874 -12.149 -7.929 1.00 92.00 91 GLY A C 1
ATOM 704 O O . GLY A 1 91 ? -9.926 -11.538 -8.405 1.00 92.00 91 GLY A O 1
ATOM 705 N N . LEU A 1 92 ? -11.691 -12.883 -8.689 1.00 94.00 92 LEU A N 1
ATOM 706 C CA . LEU A 1 92 ? -11.495 -13.119 -10.129 1.00 94.00 92 LEU A CA 1
ATOM 707 C C . LEU A 1 92 ? -12.031 -11.968 -10.999 1.00 94.00 92 LEU A C 1
ATOM 709 O O . LEU A 1 92 ? -12.796 -12.193 -11.936 1.00 94.00 92 LEU A O 1
ATOM 713 N N . ILE A 1 93 ? -11.693 -10.730 -10.639 1.00 93.62 93 ILE A N 1
ATOM 714 C CA . ILE A 1 93 ? -12.089 -9.521 -11.370 1.00 93.62 93 ILE A CA 1
ATOM 715 C C . ILE A 1 93 ? -10.868 -8.664 -11.710 1.00 93.62 93 ILE A C 1
ATOM 717 O O . ILE A 1 93 ? -9.758 -8.939 -11.252 1.00 93.62 93 ILE A O 1
ATOM 721 N N . SER A 1 94 ? -11.077 -7.650 -12.552 1.00 93.94 94 SER A N 1
ATOM 722 C CA . SER A 1 94 ? -10.041 -6.673 -12.886 1.00 93.94 94 SER A CA 1
ATOM 723 C C . SER A 1 94 ? -9.668 -5.841 -11.665 1.00 93.94 94 SER A C 1
ATOM 725 O O . SER A 1 94 ? -10.543 -5.401 -10.920 1.00 93.94 94 SER A O 1
ATOM 727 N N . GLN A 1 95 ? -8.376 -5.595 -11.498 1.00 94.25 95 GLN A N 1
ATOM 728 C CA . GLN A 1 95 ? -7.816 -4.795 -10.416 1.00 94.25 95 GLN A CA 1
ATOM 729 C C . GLN A 1 95 ? -6.460 -4.222 -10.838 1.00 94.25 95 GLN A C 1
ATOM 731 O O . GLN A 1 95 ? -5.822 -4.727 -11.765 1.00 94.25 95 GLN A O 1
ATOM 736 N N . THR A 1 96 ? -6.035 -3.164 -10.151 1.00 94.75 96 THR A N 1
ATOM 737 C CA . THR A 1 96 ? -4.773 -2.466 -10.420 1.00 94.75 96 THR A CA 1
ATOM 738 C C . THR A 1 96 ? -3.900 -2.479 -9.178 1.00 94.75 96 THR A C 1
ATOM 740 O O . THR A 1 96 ? -4.403 -2.299 -8.075 1.00 94.75 96 THR A O 1
ATOM 743 N N . GLN A 1 97 ? -2.604 -2.708 -9.330 1.00 94.38 97 GLN A N 1
ATOM 744 C CA . GLN A 1 97 ? -1.644 -2.710 -8.231 1.00 94.38 97 GLN A CA 1
ATOM 745 C C . GLN A 1 97 ? -0.403 -1.943 -8.647 1.00 94.38 97 GLN A C 1
ATOM 747 O O . GLN A 1 97 ? 0.128 -2.191 -9.730 1.00 94.38 97 GLN A O 1
ATOM 752 N N . GLN A 1 98 ? 0.030 -1.017 -7.801 1.00 95.38 98 GLN A N 1
ATOM 753 C CA . GLN A 1 98 ? 1.197 -0.198 -8.077 1.00 95.38 98 GLN A CA 1
ATOM 754 C C . GLN A 1 98 ? 2.453 -0.850 -7.502 1.00 95.38 98 GLN A C 1
ATOM 756 O O . GLN A 1 98 ? 2.449 -1.345 -6.371 1.00 95.38 98 GLN A O 1
ATOM 761 N N . PHE A 1 99 ? 3.529 -0.836 -8.287 1.00 95.44 99 PHE A N 1
ATOM 762 C CA . PHE A 1 99 ? 4.842 -1.307 -7.864 1.00 95.44 99 PHE A CA 1
ATOM 763 C C . PHE A 1 99 ? 5.892 -0.225 -8.057 1.00 95.44 99 PHE A C 1
ATOM 765 O O . PHE A 1 99 ? 6.009 0.342 -9.144 1.00 95.44 99 PHE A O 1
ATOM 772 N N . ALA A 1 100 ? 6.693 -0.003 -7.020 1.00 95.06 100 ALA A N 1
ATOM 773 C CA . ALA A 1 100 ? 7.852 0.870 -7.064 1.00 95.06 100 ALA A CA 1
ATOM 774 C C . ALA A 1 100 ? 9.115 0.105 -7.497 1.00 95.06 100 ALA A C 1
ATOM 776 O O . ALA A 1 100 ? 9.295 -1.067 -7.159 1.00 95.06 100 ALA A O 1
ATOM 777 N N . PHE A 1 101 ? 9.999 0.764 -8.245 1.00 95.81 101 PHE A N 1
ATOM 778 C CA . PHE A 1 101 ? 11.259 0.196 -8.719 1.00 95.81 101 PHE A CA 1
ATOM 779 C C . PHE A 1 101 ? 12.304 1.282 -9.023 1.00 95.81 101 PHE A C 1
ATOM 781 O O . PHE A 1 101 ? 11.980 2.465 -9.128 1.00 95.81 101 PHE A O 1
ATOM 788 N N . HIS A 1 102 ? 13.564 0.873 -9.189 1.00 96.50 102 HIS A N 1
ATOM 789 C CA . HIS A 1 102 ? 14.656 1.762 -9.587 1.00 96.50 102 HIS A CA 1
ATOM 790 C C . HIS A 1 102 ? 14.655 2.012 -11.107 1.00 96.50 102 HIS A C 1
ATOM 792 O O . HIS A 1 102 ? 14.762 1.075 -11.901 1.00 96.50 102 HIS A O 1
ATOM 798 N N . ASN A 1 103 ? 14.616 3.272 -11.540 1.00 96.00 103 ASN A N 1
ATOM 799 C CA . ASN A 1 103 ? 14.486 3.665 -12.958 1.00 96.00 103 ASN A CA 1
ATOM 800 C C . ASN A 1 103 ? 15.798 3.701 -13.767 1.00 96.00 103 ASN A C 1
ATOM 802 O O . ASN A 1 103 ? 15.840 4.162 -14.909 1.00 96.00 103 ASN A O 1
ATOM 806 N N . GLY A 1 104 ? 16.890 3.216 -13.184 1.00 94.81 104 GLY A N 1
ATOM 807 C CA . GLY A 1 104 ? 18.204 3.118 -13.827 1.00 94.81 104 GLY A CA 1
ATOM 808 C C . GLY A 1 104 ? 19.042 4.396 -13.749 1.00 94.81 104 GLY A C 1
ATOM 809 O O . GLY A 1 104 ? 20.187 4.389 -14.198 1.00 94.81 104 GLY A O 1
ATOM 810 N N . VAL A 1 105 ? 18.511 5.466 -13.157 1.00 94.69 105 VAL A N 1
ATOM 811 C CA . VAL A 1 105 ? 19.260 6.686 -12.857 1.00 94.69 105 VAL A CA 1
ATOM 812 C C . VAL A 1 105 ? 19.949 6.537 -11.502 1.00 94.69 105 VAL A C 1
ATOM 814 O O . VAL A 1 105 ? 19.304 6.274 -10.499 1.00 94.69 105 VAL A O 1
ATOM 817 N N . PHE A 1 106 ? 21.263 6.763 -11.460 1.00 93.06 106 PHE A N 1
ATOM 818 C CA . PHE A 1 106 ? 22.067 6.659 -10.230 1.00 93.06 106 PHE A CA 1
ATOM 819 C C . PHE A 1 106 ? 22.295 8.007 -9.524 1.00 93.06 106 PHE A C 1
ATOM 821 O O . PHE A 1 106 ? 23.000 8.076 -8.519 1.00 93.06 106 PHE A O 1
ATOM 828 N N . SER A 1 107 ? 21.734 9.091 -10.060 1.00 92.94 107 SER A N 1
ATOM 829 C CA . SER A 1 107 ? 21.871 10.450 -9.534 1.00 92.94 107 SER A CA 1
ATOM 830 C C . SER A 1 107 ? 20.530 11.180 -9.556 1.00 92.94 107 SER A C 1
ATOM 832 O O . SER A 1 107 ? 19.963 11.384 -10.628 1.00 92.94 107 SER A O 1
ATOM 834 N N . ARG A 1 108 ? 20.054 11.620 -8.388 1.00 93.62 108 ARG A N 1
ATOM 835 C CA . ARG A 1 108 ? 18.822 12.416 -8.250 1.00 93.62 108 ARG A CA 1
ATOM 836 C C . ARG A 1 108 ? 18.884 13.714 -9.058 1.00 93.62 108 ARG A C 1
ATOM 838 O O . ARG A 1 108 ? 19.962 14.283 -9.237 1.00 93.62 108 ARG A O 1
ATOM 845 N N . GLY A 1 109 ? 17.724 14.187 -9.507 1.00 95.38 109 GLY A N 1
ATOM 846 C CA . GLY A 1 109 ? 17.578 15.411 -10.296 1.00 95.38 109 GLY A CA 1
ATOM 847 C C . GLY A 1 109 ? 17.638 15.210 -11.813 1.00 95.38 109 GLY A C 1
ATOM 848 O O . GLY A 1 109 ? 17.546 16.190 -12.550 1.00 95.38 109 GLY A O 1
ATOM 849 N N . VAL A 1 110 ? 17.786 13.973 -12.300 1.00 97.44 110 VAL A N 1
ATOM 850 C CA . VAL A 1 110 ? 17.692 13.669 -13.738 1.00 97.44 110 VAL A CA 1
ATOM 851 C C . VAL A 1 110 ? 16.229 13.443 -14.103 1.00 97.44 110 VAL A C 1
ATOM 853 O O . VAL A 1 110 ? 15.651 12.424 -13.733 1.00 97.44 110 VAL A O 1
ATOM 856 N N . ASP A 1 111 ? 15.652 14.389 -14.837 1.00 97.56 111 ASP A N 1
ATOM 857 C CA . ASP A 1 111 ? 14.268 14.332 -15.310 1.00 97.56 111 ASP A CA 1
ATOM 858 C C . ASP A 1 111 ? 14.110 13.338 -16.473 1.00 97.56 111 ASP A C 1
ATOM 860 O O . ASP A 1 111 ? 14.773 13.451 -17.509 1.00 97.56 111 ASP A O 1
ATOM 864 N N . LEU A 1 112 ? 13.230 12.354 -16.288 1.00 97.44 112 LEU A N 1
ATOM 865 C CA . LEU A 1 112 ? 12.866 11.352 -17.287 1.00 97.44 112 LEU A CA 1
ATOM 866 C C . LEU A 1 112 ? 11.535 11.660 -17.983 1.00 97.44 112 LEU A C 1
ATOM 868 O O . LEU A 1 112 ? 11.129 10.899 -18.861 1.00 97.44 112 LEU A O 1
ATOM 872 N N . THR A 1 113 ? 10.848 12.745 -17.623 1.00 97.19 113 THR A N 1
ATOM 873 C CA . THR A 1 113 ? 9.511 13.083 -18.124 1.00 97.19 113 THR A CA 1
ATOM 874 C C . THR A 1 113 ? 9.445 13.070 -19.652 1.00 97.19 113 THR A C 1
ATOM 876 O O . THR A 1 113 ? 10.250 13.684 -20.351 1.00 97.19 113 THR A O 1
ATOM 879 N N . GLY A 1 114 ? 8.457 12.357 -20.194 1.00 96.88 114 GLY A N 1
ATOM 880 C CA . GLY A 1 114 ? 8.245 12.197 -21.632 1.00 96.88 114 GLY A CA 1
ATOM 881 C C . GLY A 1 114 ? 9.196 11.208 -22.313 1.00 96.88 114 GLY A C 1
ATOM 882 O O . GLY A 1 114 ? 8.962 10.849 -23.469 1.00 96.88 114 GLY A O 1
ATOM 883 N N . LEU A 1 115 ? 10.230 10.714 -21.625 1.00 96.88 115 LEU A N 1
ATOM 884 C CA . LEU A 1 115 ? 11.105 9.668 -22.145 1.00 96.88 115 LEU A CA 1
ATOM 885 C C . LEU A 1 115 ? 10.452 8.298 -21.963 1.00 96.88 115 LEU A C 1
ATOM 887 O O . LEU A 1 115 ? 9.802 8.026 -20.958 1.00 96.88 115 LEU A O 1
ATOM 891 N N . SER A 1 116 ? 10.646 7.415 -22.939 1.00 96.44 116 SER A N 1
ATOM 892 C CA . SER A 1 116 ? 10.306 5.994 -22.821 1.00 96.44 116 SER A CA 1
ATOM 893 C C . SER A 1 116 ? 11.595 5.184 -22.682 1.00 96.44 116 SER A C 1
ATOM 895 O O . SER A 1 116 ? 12.568 5.481 -23.386 1.00 96.44 116 SER A O 1
ATOM 897 N N . PRO A 1 117 ? 11.643 4.154 -21.821 1.00 95.56 117 PRO A N 1
ATOM 898 C CA . PRO A 1 117 ? 12.772 3.234 -21.819 1.00 95.56 117 PRO A CA 1
ATOM 899 C C . PRO A 1 117 ? 12.881 2.502 -23.161 1.00 95.56 117 PRO A C 1
ATOM 901 O O . PRO A 1 117 ? 11.897 2.327 -23.876 1.00 95.56 117 PRO A O 1
ATOM 904 N N . SER A 1 118 ? 14.082 2.030 -23.501 1.00 94.81 118 SER A N 1
ATOM 905 C CA . SER A 1 118 ? 14.272 1.226 -24.716 1.00 94.81 118 SER A CA 1
ATOM 906 C C . SER A 1 118 ? 13.478 -0.075 -24.639 1.00 94.81 118 SER A C 1
ATOM 908 O O . SER A 1 118 ? 12.872 -0.490 -25.625 1.00 94.81 118 SER A O 1
ATOM 910 N N . PHE A 1 119 ? 13.447 -0.692 -23.453 1.00 94.88 119 PHE A N 1
ATOM 911 C CA . PHE A 1 119 ? 12.651 -1.882 -23.186 1.00 94.88 119 PHE A CA 1
ATOM 912 C C . PHE A 1 119 ? 11.908 -1.753 -21.861 1.00 94.88 119 PHE A C 1
ATOM 914 O O . PHE A 1 119 ? 12.508 -1.423 -20.838 1.00 94.88 119 PHE A O 1
ATOM 921 N N . LEU A 1 120 ? 10.618 -2.077 -21.886 1.00 95.56 120 LEU A N 1
ATOM 922 C CA . LEU A 1 120 ? 9.785 -2.249 -20.703 1.00 95.56 120 LEU A CA 1
ATOM 923 C C . LEU A 1 120 ? 8.851 -3.413 -20.979 1.00 95.56 120 LEU A C 1
ATOM 925 O O . LEU A 1 120 ? 8.054 -3.382 -21.914 1.00 95.56 120 LEU A O 1
ATOM 929 N N . SER A 1 121 ? 8.971 -4.461 -20.182 1.00 94.00 121 SER A N 1
ATOM 930 C CA . SER A 1 121 ? 8.145 -5.650 -20.351 1.00 94.00 121 SER A CA 1
ATOM 931 C C . SER A 1 121 ? 7.890 -6.302 -19.013 1.00 94.00 121 SER A C 1
ATOM 933 O O . SER A 1 121 ? 8.735 -6.266 -18.117 1.00 94.00 121 SER A O 1
ATOM 935 N N . ALA A 1 122 ? 6.722 -6.916 -18.895 1.00 95.06 122 ALA A N 1
ATOM 936 C CA . ALA A 1 122 ? 6.348 -7.628 -17.699 1.00 95.06 122 ALA A CA 1
ATOM 937 C C . ALA A 1 122 ? 5.762 -8.996 -18.012 1.00 95.06 122 ALA A C 1
ATOM 939 O O . ALA A 1 122 ? 5.196 -9.223 -19.079 1.00 95.06 122 ALA A O 1
ATOM 940 N N . THR A 1 123 ? 5.839 -9.885 -17.028 1.00 94.44 123 THR A N 1
ATOM 941 C CA . THR A 1 123 ? 5.091 -11.146 -17.023 1.00 94.44 123 THR A CA 1
ATOM 942 C C . THR A 1 123 ? 4.393 -11.321 -15.686 1.00 94.44 123 THR A C 1
ATOM 944 O O . THR A 1 123 ? 4.955 -10.959 -14.655 1.00 94.44 123 THR A O 1
ATOM 947 N N . LEU A 1 124 ? 3.212 -11.920 -15.714 1.00 94.62 124 LEU A N 1
ATOM 948 C CA . LEU A 1 124 ? 2.395 -12.267 -14.568 1.00 94.62 124 LEU A CA 1
ATOM 949 C C . LEU A 1 124 ? 1.989 -13.731 -14.723 1.00 94.62 124 LEU A C 1
ATOM 951 O O . LEU A 1 124 ? 1.096 -14.086 -15.498 1.00 94.62 124 LEU A O 1
ATOM 955 N N . THR A 1 125 ? 2.699 -14.608 -14.020 1.00 92.69 125 THR A N 1
ATOM 956 C CA . THR A 1 125 ? 2.585 -16.060 -14.227 1.00 92.69 125 THR A CA 1
ATOM 957 C C . THR A 1 125 ? 2.381 -16.791 -12.901 1.00 92.69 125 THR A C 1
ATOM 959 O O . THR A 1 125 ? 2.794 -16.281 -11.864 1.00 92.69 125 THR A O 1
ATOM 962 N N . PRO A 1 126 ? 1.747 -17.977 -12.879 1.00 89.38 126 PRO A N 1
ATOM 963 C CA . PRO A 1 126 ? 1.517 -18.727 -11.637 1.00 89.38 126 PRO A CA 1
ATOM 964 C C . PRO A 1 126 ? 2.765 -19.469 -11.122 1.00 89.38 126 PRO A C 1
ATOM 966 O O . PRO A 1 126 ? 2.697 -20.205 -10.142 1.00 89.38 126 PRO A O 1
ATOM 969 N N . THR A 1 127 ? 3.906 -19.314 -11.791 1.00 90.00 127 THR A N 1
ATOM 970 C CA . THR A 1 127 ? 5.177 -19.975 -11.469 1.00 90.00 127 THR A CA 1
ATOM 971 C C . THR A 1 127 ? 6.288 -18.942 -11.410 1.00 90.00 127 THR A C 1
ATOM 973 O O . THR A 1 127 ? 6.215 -17.938 -12.106 1.00 90.00 127 THR A O 1
ATOM 976 N N . LEU A 1 128 ? 7.350 -19.207 -10.658 1.00 88.56 128 LEU A N 1
ATOM 977 C CA . LEU A 1 128 ? 8.556 -18.380 -10.718 1.00 88.56 128 LEU A CA 1
ATOM 978 C C . LEU A 1 128 ? 9.176 -18.471 -12.119 1.00 88.56 128 LEU A C 1
ATOM 980 O O . LEU A 1 128 ? 9.221 -19.555 -12.704 1.00 88.56 128 LEU A O 1
ATOM 984 N N . GLN A 1 129 ? 9.634 -17.345 -12.657 1.00 86.88 129 GLN A N 1
ATOM 985 C CA . GLN A 1 129 ? 10.145 -17.256 -14.027 1.00 86.88 129 GLN A CA 1
ATOM 986 C C . GLN A 1 129 ? 11.484 -16.514 -14.080 1.00 86.88 129 GLN A C 1
ATOM 988 O O . GLN A 1 129 ? 11.921 -15.889 -13.112 1.00 86.88 129 GLN A O 1
ATOM 993 N N . GLY A 1 130 ? 12.149 -16.627 -15.232 1.00 89.31 130 GLY A N 1
ATOM 994 C CA . GLY A 1 130 ? 13.294 -15.791 -15.585 1.00 89.31 130 GLY A CA 1
ATOM 995 C C . GLY A 1 130 ? 12.876 -14.372 -15.983 1.00 89.31 130 GLY A C 1
ATOM 996 O O . GLY A 1 130 ? 11.698 -14.020 -15.932 1.00 89.31 130 GLY A O 1
ATOM 997 N N . VAL A 1 131 ? 13.862 -13.554 -16.365 1.00 90.56 131 VAL A N 1
ATOM 998 C CA . VAL A 1 131 ? 13.626 -12.163 -16.781 1.00 90.56 131 VAL A CA 1
ATOM 999 C C . VAL A 1 131 ? 12.665 -12.123 -17.976 1.00 90.56 131 VAL A C 1
ATOM 1001 O O . VAL A 1 131 ? 12.845 -12.911 -18.911 1.00 90.56 131 VAL A O 1
ATOM 1004 N N . PRO A 1 132 ? 11.652 -11.235 -17.979 1.00 92.62 132 PRO A N 1
ATOM 1005 C CA . PRO A 1 132 ? 10.817 -11.015 -19.154 1.00 92.62 132 PRO A CA 1
ATOM 1006 C C . PRO A 1 132 ? 11.659 -10.705 -20.399 1.00 92.62 132 PRO A C 1
ATOM 1008 O O . PRO A 1 132 ? 12.703 -10.059 -20.308 1.00 92.62 132 PRO A O 1
ATOM 1011 N N . ALA A 1 133 ? 11.210 -11.150 -21.573 1.00 91.06 133 ALA A N 1
ATOM 1012 C CA . ALA A 1 133 ? 11.904 -10.867 -22.826 1.00 91.06 133 ALA A CA 1
ATOM 1013 C C . ALA A 1 133 ? 11.836 -9.373 -23.182 1.00 91.06 133 ALA A C 1
ATOM 1015 O O . ALA A 1 133 ? 10.788 -8.745 -23.042 1.00 91.06 133 ALA A O 1
ATOM 1016 N N . ASN A 1 134 ? 12.930 -8.825 -23.715 1.00 92.12 134 ASN A N 1
ATOM 1017 C CA . ASN A 1 134 ? 13.004 -7.423 -24.126 1.00 92.12 134 ASN A CA 1
ATOM 1018 C C . ASN A 1 134 ? 11.908 -7.087 -25.142 1.00 92.12 134 ASN A C 1
ATOM 1020 O O . ASN A 1 134 ? 11.932 -7.563 -26.276 1.00 92.12 134 ASN A O 1
ATOM 1024 N N . THR A 1 135 ? 10.973 -6.233 -24.730 1.00 90.25 135 THR A N 1
ATOM 1025 C CA . THR A 1 135 ? 9.911 -5.703 -25.589 1.00 90.25 135 THR A CA 1
ATOM 1026 C C . THR A 1 135 ? 10.049 -4.184 -25.638 1.00 90.25 135 THR A C 1
ATOM 1028 O O . THR A 1 135 ? 10.191 -3.577 -24.572 1.00 90.25 135 THR A O 1
ATOM 1031 N N . PRO A 1 136 ? 10.059 -3.559 -26.832 1.00 91.69 136 PRO A N 1
ATOM 1032 C CA . PRO A 1 136 ? 10.107 -2.106 -26.948 1.00 91.69 136 PRO A CA 1
ATOM 1033 C C . PRO A 1 136 ? 8.978 -1.443 -26.158 1.00 91.69 136 PRO A C 1
ATOM 1035 O O . PRO A 1 136 ? 7.826 -1.868 -26.258 1.00 91.69 136 PRO A O 1
ATOM 1038 N N . ALA A 1 137 ? 9.308 -0.417 -25.375 1.00 89.56 137 ALA A N 1
ATOM 1039 C CA . ALA A 1 137 ? 8.313 0.307 -24.596 1.00 89.56 137 ALA A CA 1
ATOM 1040 C C . ALA A 1 137 ? 7.649 1.405 -25.430 1.00 89.56 137 ALA A C 1
ATOM 1042 O O . ALA A 1 137 ? 8.303 2.097 -26.207 1.00 89.56 137 ALA A O 1
ATOM 1043 N N . THR A 1 138 ? 6.354 1.611 -25.210 1.00 92.00 138 THR A N 1
ATOM 1044 C CA . THR A 1 138 ? 5.614 2.789 -25.698 1.00 92.00 138 THR A CA 1
ATOM 1045 C C . THR A 1 138 ? 5.156 3.696 -24.560 1.00 92.00 138 THR A C 1
ATOM 1047 O O . THR A 1 138 ? 4.521 4.718 -24.803 1.00 92.00 138 THR A O 1
ATOM 1050 N N . LEU A 1 139 ? 5.408 3.286 -23.317 1.00 94.81 139 LEU A N 1
ATOM 1051 C CA . LEU A 1 139 ? 5.000 4.002 -22.123 1.00 94.81 139 LEU A CA 1
ATOM 1052 C C . LEU A 1 139 ? 6.106 4.988 -21.744 1.00 94.81 139 LEU A C 1
ATOM 1054 O O . LEU A 1 139 ? 7.251 4.584 -21.537 1.00 94.81 139 LEU A O 1
ATOM 1058 N N . ALA A 1 140 ? 5.751 6.267 -21.679 1.00 97.00 140 ALA A N 1
ATOM 1059 C CA . ALA A 1 140 ? 6.653 7.333 -21.273 1.00 97.00 140 ALA A CA 1
ATOM 1060 C C . ALA A 1 140 ? 6.482 7.648 -19.785 1.00 97.00 140 ALA A C 1
ATOM 1062 O O . ALA A 1 140 ? 5.384 7.496 -19.249 1.00 97.00 140 ALA A O 1
ATOM 1063 N N . PHE A 1 141 ? 7.552 8.114 -19.144 1.00 97.75 141 PHE A N 1
ATOM 1064 C CA . PHE A 1 141 ? 7.482 8.619 -17.779 1.00 97.75 141 PHE A CA 1
ATOM 1065 C C . PHE A 1 141 ? 6.611 9.878 -17.715 1.00 97.75 141 PHE A C 1
ATOM 1067 O O . PHE A 1 141 ? 6.818 10.828 -18.474 1.00 97.75 141 PHE A O 1
ATOM 1074 N N . ALA A 1 142 ? 5.672 9.902 -16.777 1.00 97.12 142 ALA A N 1
ATOM 1075 C CA . ALA A 1 142 ? 5.068 11.127 -16.268 1.00 97.12 142 ALA A CA 1
ATOM 1076 C C . ALA A 1 142 ? 5.754 11.534 -14.951 1.00 97.12 142 ALA A C 1
ATOM 1078 O O . ALA A 1 142 ? 6.267 10.664 -14.243 1.00 97.12 142 ALA A O 1
ATOM 1079 N N . PRO A 1 143 ? 5.791 12.826 -14.598 1.00 95.19 143 PRO A N 1
ATOM 1080 C CA . PRO A 1 143 ? 6.227 13.222 -13.272 1.00 95.19 143 PRO A CA 1
ATOM 1081 C C . PRO A 1 143 ? 5.135 12.872 -12.263 1.00 95.19 143 PRO A C 1
ATOM 1083 O O . PRO A 1 143 ? 3.945 12.985 -12.560 1.00 95.19 143 PRO A O 1
ATOM 1086 N N . ASP A 1 144 ? 5.551 12.491 -11.067 1.00 92.19 144 ASP A N 1
ATOM 1087 C CA . ASP A 1 144 ? 4.673 12.337 -9.916 1.00 92.19 144 ASP A CA 1
ATOM 1088 C C . ASP A 1 144 ? 5.372 12.910 -8.679 1.00 92.19 144 ASP A C 1
ATOM 1090 O O . ASP A 1 144 ? 6.607 12.985 -8.620 1.00 92.19 144 ASP A O 1
ATOM 1094 N N . PHE A 1 145 ? 4.586 13.401 -7.730 1.00 87.75 145 PHE A N 1
ATOM 1095 C CA . PHE A 1 145 ? 5.078 14.143 -6.578 1.00 87.75 145 PHE A CA 1
ATOM 1096 C C . PHE A 1 145 ? 4.372 13.664 -5.323 1.00 87.75 145 PHE A C 1
ATOM 1098 O O . PHE A 1 145 ? 3.167 13.844 -5.179 1.00 87.75 145 PHE A O 1
ATOM 1105 N N . GLU A 1 146 ? 5.140 13.094 -4.403 1.00 84.31 146 GLU A N 1
ATOM 1106 C CA . GLU A 1 146 ? 4.598 12.564 -3.161 1.00 84.31 146 GLU A CA 1
ATOM 1107 C C . GLU A 1 146 ? 5.086 13.381 -1.969 1.00 84.31 146 GLU A C 1
ATOM 1109 O O . GLU A 1 146 ? 6.254 13.768 -1.900 1.00 84.31 146 GLU A O 1
ATOM 1114 N N . VAL A 1 147 ? 4.179 13.641 -1.029 1.00 79.44 147 VAL A N 1
ATOM 1115 C CA . VAL A 1 147 ? 4.454 14.427 0.175 1.00 79.44 147 VAL A CA 1
ATOM 1116 C C . VAL A 1 147 ? 4.413 13.519 1.393 1.00 79.44 147 VAL A C 1
ATOM 1118 O O . VAL A 1 147 ? 3.460 12.766 1.591 1.00 79.44 147 VAL A O 1
ATOM 1121 N N . PHE A 1 148 ? 5.435 13.640 2.231 1.00 75.69 148 PHE A N 1
ATOM 1122 C CA . PHE A 1 148 ? 5.569 12.942 3.496 1.00 75.69 148 PHE A CA 1
ATOM 1123 C C . PHE A 1 148 ? 5.840 13.938 4.608 1.00 75.69 148 PHE A C 1
ATOM 1125 O O . PHE A 1 148 ? 6.727 14.788 4.514 1.00 75.69 148 PHE A O 1
ATOM 1132 N N . ASP A 1 149 ? 5.100 13.766 5.691 1.00 73.25 149 ASP A N 1
ATOM 1133 C CA . ASP A 1 149 ? 5.341 14.452 6.944 1.00 73.25 149 ASP A CA 1
ATOM 1134 C C . ASP A 1 149 ? 5.637 13.373 7.983 1.00 73.25 149 ASP A C 1
ATOM 1136 O O . ASP A 1 149 ? 4.792 12.541 8.309 1.00 73.25 149 ASP A O 1
ATOM 1140 N N . THR A 1 150 ? 6.864 13.346 8.489 1.00 67.06 150 THR A N 1
ATOM 1141 C CA . THR A 1 150 ? 7.281 12.441 9.564 1.00 67.06 150 THR A CA 1
ATOM 1142 C C . THR A 1 150 ? 6.649 12.821 10.907 1.00 67.06 150 THR A C 1
ATOM 1144 O O . THR A 1 150 ? 6.830 12.134 11.922 1.00 67.06 150 THR A O 1
ATOM 1147 N N . GLY A 1 151 ? 5.863 13.896 10.915 1.00 66.25 151 GLY A N 1
ATOM 1148 C CA . GLY A 1 151 ? 5.147 14.444 12.038 1.00 66.25 151 GLY A CA 1
ATOM 1149 C C . GLY A 1 151 ? 6.119 15.059 13.028 1.00 66.25 151 GLY A C 1
ATOM 1150 O O . GLY A 1 151 ? 7.058 15.777 12.700 1.00 66.25 151 GLY A O 1
ATOM 1151 N N . THR A 1 152 ? 5.907 14.760 14.309 1.00 56.78 152 THR A N 1
ATOM 1152 C CA . THR A 1 152 ? 6.778 15.270 15.381 1.00 56.78 152 THR A CA 1
ATOM 1153 C C . THR A 1 152 ? 7.912 14.314 15.756 1.00 56.78 152 THR A C 1
ATOM 1155 O O . THR A 1 152 ? 8.384 14.345 16.898 1.00 56.78 152 THR A O 1
ATOM 1158 N N . GLN A 1 153 ? 8.338 13.441 14.833 1.00 55.97 153 GLN A N 1
ATOM 1159 C CA . GLN A 1 153 ? 9.534 12.631 15.050 1.00 55.97 153 GLN A CA 1
ATOM 1160 C C . GLN A 1 153 ? 10.791 13.524 15.060 1.00 55.97 153 GLN A C 1
ATOM 1162 O O . GLN A 1 153 ? 10.967 14.359 14.181 1.00 55.97 153 GLN A O 1
ATOM 1167 N N . PRO A 1 154 ? 11.693 13.365 16.044 1.00 44.09 154 PRO A N 1
ATOM 1168 C CA . PRO A 1 154 ? 12.909 14.174 16.140 1.00 44.09 154 PRO A CA 1
ATOM 1169 C C . PRO A 1 154 ? 14.043 13.720 15.202 1.00 44.09 154 PRO A C 1
ATOM 1171 O O . PRO A 1 154 ? 15.129 14.295 15.254 1.00 44.09 154 PRO A O 1
ATOM 1174 N N . GLU A 1 155 ? 13.845 12.684 14.382 1.00 56.12 155 GLU A N 1
ATOM 1175 C CA . GLU A 1 155 ? 14.902 12.113 13.546 1.00 56.12 155 GLU A CA 1
ATOM 1176 C C . GLU A 1 155 ? 14.744 12.504 12.082 1.00 56.12 155 GLU A C 1
ATOM 1178 O O . GLU A 1 155 ? 13.711 12.241 11.472 1.00 56.12 155 GLU A O 1
ATOM 1183 N N . THR A 1 156 ? 15.820 13.023 11.487 1.00 55.09 156 THR A N 1
ATOM 1184 C CA . THR A 1 156 ? 15.914 13.213 10.039 1.00 55.09 156 THR A CA 1
ATOM 1185 C C . THR A 1 156 ? 15.727 11.868 9.347 1.00 55.09 156 THR A C 1
ATOM 1187 O O . THR A 1 156 ? 16.577 10.979 9.454 1.00 55.09 156 THR A O 1
ATOM 1190 N N . THR A 1 157 ? 14.618 11.694 8.644 1.00 59.50 157 THR A N 1
ATOM 1191 C CA . THR A 1 157 ? 14.443 10.548 7.759 1.00 59.50 157 THR A CA 1
ATOM 1192 C C . THR A 1 157 ? 15.243 10.838 6.497 1.00 59.50 157 THR A C 1
ATOM 1194 O O . THR A 1 157 ? 14.976 11.799 5.788 1.00 59.50 157 THR A O 1
ATOM 1197 N N . GLY A 1 158 ? 16.312 10.082 6.259 1.00 66.62 158 GLY A N 1
ATOM 1198 C CA . GLY A 1 158 ? 17.008 10.156 4.980 1.00 66.62 158 GLY A CA 1
ATOM 1199 C C . GLY A 1 158 ? 16.176 9.441 3.922 1.00 66.62 158 GLY A C 1
ATOM 1200 O O . GLY A 1 158 ? 15.699 8.340 4.179 1.00 66.62 158 GLY A O 1
ATOM 1201 N N . LEU A 1 159 ? 16.026 10.036 2.738 1.00 74.62 159 LEU A N 1
ATOM 1202 C CA . LEU A 1 159 ? 15.403 9.355 1.602 1.00 74.62 159 LEU A CA 1
ATOM 1203 C C . LEU A 1 159 ? 16.222 8.124 1.208 1.00 74.62 159 LEU A C 1
ATOM 1205 O O . LEU A 1 159 ? 17.380 8.267 0.789 1.00 74.62 159 LEU A O 1
ATOM 1209 N N . LEU A 1 160 ? 15.613 6.942 1.299 1.00 79.75 160 LEU A N 1
ATOM 1210 C CA . LEU A 1 160 ? 16.242 5.690 0.898 1.00 79.75 160 LEU A CA 1
ATOM 1211 C C . LEU A 1 160 ? 16.473 5.645 -0.614 1.00 79.75 160 LEU A C 1
ATOM 1213 O O . LEU A 1 160 ? 15.698 6.183 -1.406 1.00 79.75 160 LEU A O 1
ATOM 1217 N N . PHE A 1 161 ? 17.565 4.988 -1.003 1.00 86.44 161 PHE A N 1
ATOM 1218 C CA . PHE A 1 161 ? 17.824 4.690 -2.405 1.00 86.44 161 PHE A CA 1
ATOM 1219 C C . PHE A 1 161 ? 16.940 3.544 -2.882 1.00 86.44 161 PHE A C 1
ATOM 1221 O O . PHE A 1 161 ? 16.828 2.527 -2.194 1.00 86.44 161 PHE A O 1
ATOM 1228 N N . ALA A 1 162 ? 16.377 3.678 -4.085 1.00 89.88 162 ALA A N 1
ATOM 1229 C CA . ALA A 1 162 ? 15.648 2.581 -4.706 1.00 89.88 162 ALA A CA 1
ATOM 1230 C C . ALA A 1 162 ? 16.573 1.364 -4.884 1.00 89.88 162 ALA A C 1
ATOM 1232 O O . ALA A 1 162 ? 17.683 1.501 -5.413 1.00 89.88 162 ALA A O 1
ATOM 1233 N N . PRO A 1 163 ? 16.160 0.155 -4.466 1.00 90.94 163 PRO A N 1
ATOM 1234 C CA . PRO A 1 163 ? 16.952 -1.035 -4.717 1.00 90.94 163 PRO A CA 1
ATOM 1235 C C . PRO A 1 163 ? 16.999 -1.300 -6.223 1.00 90.94 163 PRO A C 1
ATOM 1237 O O . PRO A 1 163 ? 15.978 -1.236 -6.907 1.00 90.94 163 PRO A O 1
ATOM 1240 N N . LEU A 1 164 ? 18.177 -1.662 -6.741 1.00 94.19 164 LEU A N 1
ATOM 1241 C CA . LEU A 1 164 ? 18.338 -1.979 -8.168 1.00 94.19 164 LEU A CA 1
ATOM 1242 C C . LEU A 1 164 ? 17.389 -3.088 -8.632 1.00 94.19 164 LEU A C 1
ATOM 1244 O O . LEU A 1 164 ? 16.940 -3.077 -9.774 1.00 94.19 164 LEU A O 1
ATOM 1248 N N . VAL A 1 165 ? 17.097 -4.037 -7.740 1.00 94.62 165 VAL A N 1
ATOM 1249 C CA . VAL A 1 165 ? 16.114 -5.094 -7.958 1.00 94.62 165 VAL A CA 1
ATOM 1250 C C . VAL A 1 165 ? 15.301 -5.285 -6.686 1.00 94.62 165 VAL A C 1
ATOM 1252 O O . VAL A 1 165 ? 15.861 -5.592 -5.633 1.00 94.62 165 VAL A O 1
ATOM 1255 N N . VAL A 1 166 ? 13.980 -5.179 -6.794 1.00 93.44 166 VAL A N 1
ATOM 1256 C CA . VAL A 1 166 ? 13.058 -5.627 -5.746 1.00 93.44 166 VAL A CA 1
ATOM 1257 C C . VAL A 1 166 ? 12.842 -7.128 -5.916 1.00 93.44 166 VAL A C 1
ATOM 1259 O O . VAL A 1 166 ? 12.306 -7.573 -6.931 1.00 93.44 166 VAL A O 1
ATOM 1262 N N . VAL A 1 167 ? 13.275 -7.928 -4.941 1.00 93.94 167 VAL A N 1
ATOM 1263 C CA . VAL A 1 167 ? 13.178 -9.395 -5.004 1.00 93.94 167 VAL A CA 1
ATOM 1264 C C . VAL A 1 167 ? 12.035 -9.880 -4.119 1.00 93.94 167 VAL A C 1
ATOM 1266 O O . VAL A 1 167 ? 12.082 -9.740 -2.900 1.00 93.94 167 VAL A O 1
ATOM 1269 N N . GLY A 1 168 ? 11.029 -10.477 -4.749 1.00 93.31 168 GLY A N 1
ATOM 1270 C CA . GLY A 1 168 ? 9.908 -11.147 -4.109 1.00 93.31 168 GLY A CA 1
ATOM 1271 C C . GLY A 1 168 ? 10.244 -12.577 -3.677 1.00 93.31 168 GLY A C 1
ATOM 1272 O O . GLY A 1 168 ? 11.234 -12.840 -2.994 1.00 93.31 168 GLY A O 1
ATOM 1273 N N . ALA A 1 169 ? 9.395 -13.526 -4.064 1.00 91.69 169 ALA A N 1
ATOM 1274 C CA . ALA A 1 169 ? 9.493 -14.904 -3.603 1.00 91.69 169 ALA A CA 1
ATOM 1275 C C . ALA A 1 169 ? 10.604 -15.689 -4.327 1.00 91.69 169 ALA A C 1
ATOM 1277 O O . ALA A 1 169 ? 10.784 -15.596 -5.542 1.00 91.69 169 ALA A O 1
ATOM 1278 N N . THR A 1 170 ? 11.324 -16.525 -3.574 1.00 89.50 170 THR A N 1
ATOM 1279 C CA . THR A 1 170 ? 12.336 -17.460 -4.116 1.00 89.50 170 THR A CA 1
ATOM 1280 C C . THR A 1 170 ? 11.811 -18.889 -4.261 1.00 89.50 170 THR A C 1
ATOM 1282 O O . THR A 1 170 ? 12.410 -19.709 -4.955 1.00 89.50 170 THR A O 1
ATOM 1285 N N . LEU A 1 171 ? 10.670 -19.177 -3.636 1.00 88.50 171 LEU A N 1
ATOM 1286 C CA . LEU A 1 171 ? 9.922 -20.426 -3.718 1.00 88.50 171 LEU A CA 1
ATOM 128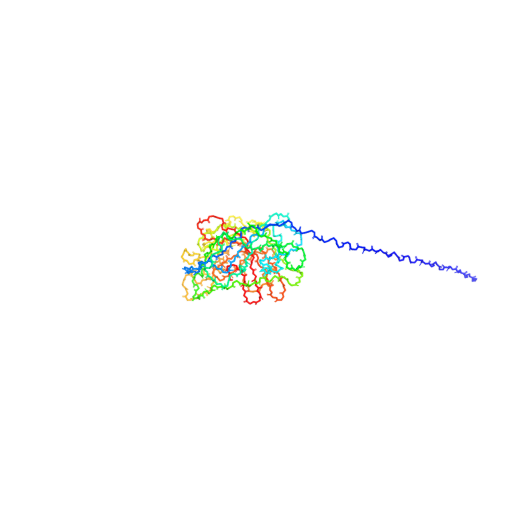7 C C . LEU A 1 171 ? 8.436 -20.102 -3.905 1.00 88.50 171 LEU A C 1
ATOM 1289 O O . LEU A 1 171 ? 8.018 -18.991 -3.575 1.00 88.50 171 LEU A O 1
ATOM 1293 N N . PRO A 1 172 ? 7.622 -21.044 -4.414 1.00 88.81 172 PRO A N 1
ATOM 1294 C CA . PRO A 1 172 ? 6.185 -20.842 -4.472 1.00 88.81 172 PRO A CA 1
ATOM 1295 C C . PRO A 1 172 ? 5.617 -20.459 -3.100 1.00 88.81 172 PRO A C 1
ATOM 1297 O O . PRO A 1 172 ? 5.821 -21.164 -2.111 1.00 88.81 172 PRO A O 1
ATOM 1300 N N . VAL A 1 173 ? 4.901 -19.339 -3.058 1.00 89.44 173 VAL A N 1
ATOM 1301 C CA . VAL A 1 173 ? 4.238 -18.818 -1.864 1.00 89.44 173 VAL A CA 1
ATOM 1302 C C . VAL A 1 173 ? 3.229 -19.836 -1.350 1.00 89.44 173 VAL A C 1
ATOM 1304 O O . VAL A 1 173 ? 2.357 -20.301 -2.085 1.00 89.44 173 VAL A O 1
ATOM 1307 N N . THR A 1 174 ? 3.320 -20.139 -0.059 1.00 84.88 174 THR A N 1
ATOM 1308 C CA . THR A 1 174 ? 2.384 -21.034 0.640 1.00 84.88 174 THR A CA 1
ATOM 1309 C C . THR A 1 174 ? 1.511 -20.301 1.652 1.00 84.88 174 THR A C 1
ATOM 1311 O O . THR A 1 174 ? 0.516 -20.850 2.126 1.00 84.88 174 THR A O 1
ATOM 1314 N N . MET A 1 175 ? 1.856 -19.055 1.989 1.00 86.00 175 MET A N 1
ATOM 1315 C CA . MET A 1 175 ? 1.150 -18.267 2.988 1.00 86.00 175 MET A CA 1
ATOM 1316 C C . MET A 1 175 ? 0.923 -16.839 2.507 1.00 86.00 175 MET A C 1
ATOM 1318 O O . MET A 1 175 ? 1.860 -16.066 2.339 1.00 86.00 175 MET A O 1
ATOM 1322 N N . SER A 1 176 ? -0.348 -16.487 2.364 1.00 94.00 176 SER A N 1
ATOM 1323 C CA . SER A 1 176 ? -0.796 -15.124 2.117 1.00 94.00 176 SER A CA 1
ATOM 1324 C C . SER A 1 176 ? -2.153 -14.874 2.773 1.00 94.00 176 SER A C 1
ATOM 1326 O O . SER A 1 176 ? -2.821 -15.809 3.232 1.00 94.00 176 SER A O 1
ATOM 1328 N N . ALA A 1 177 ? -2.532 -13.606 2.853 1.00 96.50 177 ALA A N 1
ATOM 1329 C CA . ALA A 1 177 ? -3.858 -13.147 3.229 1.00 96.50 177 ALA A CA 1
ATOM 1330 C C . ALA A 1 177 ? -4.207 -11.910 2.403 1.00 96.50 177 ALA A C 1
ATOM 1332 O O . ALA A 1 177 ? -3.327 -11.118 2.081 1.00 96.50 177 ALA A O 1
ATOM 1333 N N . ALA A 1 178 ? -5.483 -11.747 2.070 1.00 95.75 178 ALA A N 1
ATOM 1334 C CA . ALA A 1 178 ? -5.993 -10.547 1.425 1.00 95.75 178 ALA A CA 1
ATOM 1335 C C . ALA A 1 178 ? -7.411 -10.263 1.913 1.00 95.75 178 ALA A C 1
ATOM 1337 O O . ALA A 1 178 ? -8.177 -11.187 2.203 1.00 95.75 178 ALA A O 1
ATOM 1338 N N . HIS A 1 179 ? -7.765 -8.987 1.981 1.00 96.19 179 HIS A N 1
ATOM 1339 C CA . HIS A 1 179 ? -9.080 -8.536 2.404 1.00 96.19 179 HIS A CA 1
ATOM 1340 C C . HIS A 1 179 ? -9.845 -7.951 1.225 1.00 96.19 179 HIS A C 1
ATOM 1342 O O . HIS A 1 179 ? -9.653 -6.807 0.832 1.00 96.19 179 HIS A O 1
ATOM 1348 N N . LYS A 1 180 ? -10.747 -8.757 0.667 1.00 95.06 180 LYS A N 1
ATOM 1349 C CA . LYS A 1 180 ? -11.594 -8.349 -0.453 1.00 95.06 180 LYS A CA 1
ATOM 1350 C C . LYS A 1 180 ? -12.547 -7.211 -0.083 1.00 95.06 180 LYS A C 1
ATOM 1352 O O . LYS A 1 180 ? -13.297 -7.335 0.897 1.00 95.06 180 LYS A O 1
ATOM 1357 N N . GLY A 1 181 ? -12.611 -6.193 -0.945 1.00 94.31 181 GLY A N 1
ATOM 1358 C CA . GLY A 1 181 ? -13.510 -5.053 -0.792 1.00 94.31 181 GLY A CA 1
ATOM 1359 C C . GLY A 1 181 ? -13.153 -4.182 0.408 1.00 94.31 181 GLY A C 1
ATOM 1360 O O . GLY A 1 181 ? -14.051 -3.651 1.060 1.00 94.31 181 GLY A O 1
ATOM 1361 N N . PHE A 1 182 ? -11.866 -4.100 0.752 1.00 97.31 182 PHE A N 1
ATOM 1362 C CA . PHE A 1 182 ? -11.404 -3.212 1.810 1.00 97.31 182 PHE A CA 1
ATOM 1363 C C . PHE A 1 182 ? -11.565 -1.748 1.354 1.00 97.31 182 PHE A C 1
ATOM 1365 O O . PHE A 1 182 ? -11.135 -1.417 0.246 1.00 97.31 182 PHE A O 1
ATOM 1372 N N . PRO A 1 183 ? -12.199 -0.867 2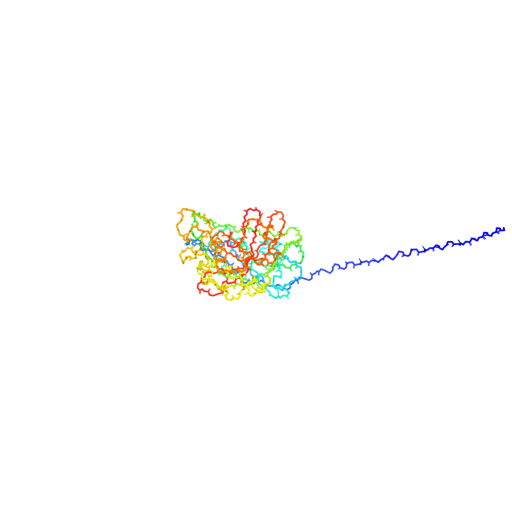.147 1.00 97.00 183 PRO A N 1
ATOM 1373 C CA . PRO A 1 183 ? -12.393 0.529 1.763 1.00 97.00 183 PRO A CA 1
ATOM 1374 C C . PRO A 1 183 ? -11.070 1.278 1.588 1.00 97.00 183 PRO A C 1
ATOM 1376 O O . PRO A 1 183 ? -10.123 1.050 2.335 1.00 97.00 183 PRO A O 1
ATOM 1379 N N . ASN A 1 184 ? -11.030 2.215 0.643 1.00 95.31 184 ASN A N 1
ATOM 1380 C CA . ASN A 1 184 ? -9.927 3.158 0.502 1.00 95.31 184 ASN A CA 1
ATOM 1381 C C . ASN A 1 184 ? -10.501 4.556 0.257 1.00 95.31 184 ASN A C 1
ATOM 1383 O O . ASN A 1 184 ? -10.976 4.852 -0.837 1.00 95.31 184 ASN A O 1
ATOM 1387 N N . GLN A 1 185 ? -10.573 5.354 1.318 1.00 95.50 185 GLN A N 1
ATOM 1388 C CA . GLN A 1 185 ? -11.100 6.716 1.293 1.00 95.50 185 GLN A CA 1
ATOM 1389 C C . GLN A 1 185 ? -9.994 7.728 0.990 1.00 95.50 185 GLN A C 1
ATOM 1391 O O . GLN A 1 185 ? -8.859 7.546 1.427 1.00 95.50 185 GLN A O 1
ATOM 1396 N N . GLU A 1 186 ? -10.360 8.803 0.293 1.00 93.81 186 GLU A N 1
ATOM 1397 C CA . GLU A 1 186 ? -9.523 10.000 0.175 1.00 93.81 186 GLU A CA 1
ATOM 1398 C C . GLU A 1 186 ? -9.275 10.585 1.575 1.00 93.81 186 GLU A C 1
ATOM 1400 O O . GLU A 1 186 ? -10.187 10.618 2.412 1.00 93.81 186 GLU A O 1
ATOM 1405 N N . ALA A 1 187 ? -8.051 11.038 1.821 1.00 91.44 187 ALA A N 1
ATOM 1406 C CA . ALA A 1 187 ? -7.583 11.567 3.092 1.00 91.44 187 ALA A CA 1
ATOM 1407 C C . ALA A 1 187 ? -7.173 13.032 2.937 1.00 91.44 187 ALA A C 1
ATOM 1409 O O . ALA A 1 187 ? -6.478 13.405 1.994 1.00 91.44 187 ALA A O 1
ATOM 1410 N N . GLY A 1 188 ? -7.534 13.867 3.910 1.00 90.50 188 GLY A N 1
ATOM 1411 C CA . GLY A 1 188 ? -6.938 15.189 4.022 1.00 90.50 188 GLY A CA 1
ATOM 1412 C C . GLY A 1 188 ? -5.475 15.133 4.472 1.00 90.50 188 GLY A C 1
ATOM 1413 O O . GLY A 1 188 ? -4.928 14.095 4.853 1.00 90.50 188 GLY A O 1
ATOM 1414 N N . THR A 1 189 ? -4.846 16.303 4.490 1.00 87.19 189 THR A N 1
ATOM 1415 C CA . THR A 1 189 ? -3.470 16.475 4.962 1.00 87.19 189 THR A CA 1
ATOM 1416 C C . THR A 1 189 ? -3.304 16.016 6.407 1.00 87.19 189 THR A C 1
ATOM 1418 O O . THR A 1 189 ? -4.043 16.447 7.295 1.00 87.19 189 THR A O 1
ATOM 1421 N N . LEU A 1 190 ? -2.318 15.138 6.630 1.00 87.75 190 LEU A N 1
ATOM 1422 C CA . LEU A 1 190 ? -2.000 14.506 7.916 1.00 87.75 190 LEU A CA 1
ATOM 1423 C C . LEU A 1 190 ? -3.104 13.589 8.464 1.00 87.75 190 LEU A C 1
ATOM 1425 O O . LEU A 1 190 ? -3.116 13.283 9.657 1.00 87.75 190 LEU A O 1
ATOM 1429 N N . GLU A 1 191 ? -4.054 13.150 7.636 1.00 93.12 191 GLU A N 1
ATOM 1430 C CA . GLU A 1 191 ? -5.175 12.293 8.048 1.00 93.12 191 GLU A CA 1
ATOM 1431 C C . GLU A 1 191 ? -4.925 10.795 7.801 1.00 93.12 191 GLU A C 1
ATOM 1433 O O . GLU A 1 191 ? -5.872 10.007 7.788 1.00 93.12 191 GLU A O 1
ATOM 1438 N N . CYS A 1 192 ? -3.670 10.366 7.644 1.00 92.44 192 CYS A N 1
ATOM 1439 C CA . CYS A 1 192 ? -3.320 8.969 7.372 1.00 92.44 192 CYS A CA 1
ATOM 1440 C C . CYS A 1 192 ? -3.893 7.985 8.411 1.00 92.44 192 CYS A C 1
ATOM 1442 O O . CYS A 1 192 ? -4.679 7.101 8.063 1.00 92.44 192 CYS A O 1
ATOM 1444 N N . ALA A 1 193 ? -3.603 8.189 9.699 1.00 94.12 193 ALA A N 1
ATOM 1445 C CA . ALA A 1 193 ? -4.115 7.358 10.789 1.00 94.12 193 ALA A CA 1
ATOM 1446 C C . ALA A 1 193 ? -5.655 7.339 10.887 1.00 94.12 193 ALA A C 1
ATOM 1448 O O . ALA A 1 193 ? -6.231 6.246 10.863 1.00 94.12 193 ALA A O 1
ATOM 1449 N N . PRO A 1 194 ? -6.372 8.484 10.967 1.00 96.56 194 PRO A N 1
ATOM 1450 C CA . PRO A 1 194 ? -7.830 8.452 11.046 1.00 96.56 194 PRO A CA 1
ATOM 1451 C C . PRO A 1 194 ? -8.474 7.836 9.795 1.00 96.56 194 PRO A C 1
ATOM 1453 O O . PRO A 1 194 ? -9.495 7.158 9.921 1.00 96.56 194 PRO A O 1
ATOM 1456 N N . THR A 1 195 ? -7.866 7.987 8.615 1.00 96.81 195 THR A N 1
ATOM 1457 C CA . THR A 1 195 ? -8.336 7.339 7.381 1.00 96.81 195 THR A CA 1
ATOM 1458 C C . THR A 1 195 ? -8.137 5.825 7.419 1.00 96.81 195 THR A C 1
ATOM 1460 O O . THR A 1 195 ? -9.080 5.081 7.141 1.00 96.81 195 THR A O 1
ATOM 1463 N N . ALA A 1 196 ? -6.960 5.343 7.829 1.00 97.06 196 ALA A N 1
ATOM 1464 C CA . ALA A 1 196 ? -6.681 3.913 7.962 1.00 97.06 196 ALA A CA 1
ATOM 1465 C C . ALA A 1 196 ? -7.644 3.228 8.949 1.00 97.06 196 ALA A C 1
ATOM 1467 O O . ALA A 1 196 ? -8.186 2.159 8.655 1.00 97.06 196 ALA A O 1
ATOM 1468 N N . ILE A 1 197 ? -7.925 3.875 10.084 1.00 98.00 197 ILE A N 1
ATOM 1469 C CA . ILE A 1 197 ? -8.873 3.369 11.086 1.00 98.00 197 ILE A CA 1
ATOM 1470 C C . ILE A 1 197 ? -10.305 3.395 10.540 1.00 98.00 197 ILE A C 1
ATOM 1472 O O . ILE A 1 197 ? -11.036 2.418 10.687 1.00 98.00 197 ILE A O 1
ATOM 1476 N N . SER A 1 198 ? -10.710 4.483 9.881 1.00 98.50 198 SER A N 1
ATOM 1477 C CA . SER A 1 198 ? -12.027 4.618 9.241 1.00 98.50 198 SER A CA 1
ATOM 1478 C C . SER A 1 198 ? -12.275 3.483 8.235 1.00 98.50 198 SER A C 1
ATOM 1480 O O . SER A 1 198 ? -13.266 2.751 8.345 1.00 98.50 198 SER A O 1
ATOM 1482 N N . ASN A 1 199 ? -11.318 3.243 7.329 1.00 98.38 199 ASN A N 1
ATOM 1483 C CA . ASN A 1 199 ? -11.358 2.126 6.381 1.00 98.38 199 ASN A CA 1
ATOM 1484 C C . ASN A 1 199 ? -11.475 0.770 7.101 1.00 98.38 199 ASN A C 1
ATOM 1486 O O . ASN A 1 199 ? -12.315 -0.059 6.737 1.00 98.38 199 ASN A O 1
ATOM 1490 N N . SER A 1 200 ? -10.685 0.566 8.159 1.00 98.31 200 SER A N 1
ATOM 1491 C CA . SER A 1 200 ? -10.667 -0.671 8.946 1.00 98.31 200 SER A CA 1
ATOM 1492 C C . SER A 1 200 ? -11.996 -0.942 9.651 1.00 98.31 200 SER A C 1
ATOM 1494 O O . SER A 1 200 ? -12.534 -2.044 9.566 1.00 98.31 200 SER A O 1
ATOM 1496 N N . LEU A 1 201 ? -12.600 0.065 10.284 1.00 98.44 201 LEU A N 1
ATOM 1497 C CA . LEU A 1 201 ? -13.897 -0.085 10.944 1.00 98.44 201 LEU A CA 1
ATOM 1498 C C . LEU A 1 201 ? -15.030 -0.352 9.949 1.00 98.44 201 LEU A C 1
ATOM 1500 O O . LEU A 1 201 ? -15.916 -1.165 10.226 1.00 98.44 201 LEU A O 1
ATOM 1504 N N . MET A 1 202 ? -15.008 0.308 8.788 1.00 98.44 202 MET A N 1
ATOM 1505 C CA . MET A 1 202 ? -15.952 0.038 7.702 1.00 98.44 202 MET A CA 1
ATOM 1506 C C . MET A 1 202 ? -15.825 -1.407 7.204 1.00 98.44 202 MET A C 1
ATOM 1508 O O . MET A 1 202 ? -16.842 -2.091 7.065 1.00 98.44 202 MET A O 1
ATOM 1512 N N . PHE A 1 203 ? -14.595 -1.895 7.015 1.00 98.19 203 PHE A N 1
ATOM 1513 C CA . PHE A 1 203 ? -14.327 -3.289 6.669 1.00 98.19 203 PHE A CA 1
ATOM 1514 C C . PHE A 1 203 ? -14.834 -4.258 7.745 1.00 98.19 203 PHE A C 1
ATOM 1516 O O . PHE A 1 203 ? -15.590 -5.181 7.441 1.00 98.19 203 PHE A O 1
ATOM 1523 N N . LEU A 1 204 ? -14.482 -4.043 9.015 1.00 98.00 204 LEU A N 1
ATOM 1524 C CA . LEU A 1 204 ? -14.903 -4.913 10.115 1.00 98.00 204 LEU A CA 1
ATOM 1525 C C . LEU A 1 204 ? -16.425 -4.970 10.268 1.00 98.00 204 LEU A C 1
ATOM 1527 O O . LEU A 1 204 ? -16.974 -6.043 10.524 1.00 98.00 204 LEU A O 1
ATOM 1531 N N . LYS A 1 205 ? -17.121 -3.841 10.094 1.00 97.88 205 LYS A N 1
ATOM 1532 C CA . LYS A 1 205 ? -18.588 -3.801 10.111 1.00 97.88 205 LYS A CA 1
ATOM 1533 C C . LYS A 1 205 ? -19.191 -4.611 8.965 1.00 97.88 205 LYS A C 1
ATOM 1535 O O . LYS A 1 205 ? -20.176 -5.309 9.194 1.00 97.88 205 LYS A O 1
ATOM 1540 N N . ASP A 1 206 ? -18.623 -4.518 7.762 1.00 97.50 206 ASP A N 1
ATOM 1541 C CA . ASP A 1 206 ? -19.060 -5.304 6.601 1.00 97.50 206 ASP A CA 1
ATOM 1542 C C . ASP A 1 206 ? -18.847 -6.809 6.825 1.00 97.50 206 ASP A C 1
ATOM 1544 O O . ASP A 1 206 ? -19.745 -7.613 6.576 1.00 97.50 206 ASP A O 1
ATOM 1548 N N . LYS A 1 207 ? -17.682 -7.205 7.357 1.00 96.06 207 LYS A N 1
ATOM 1549 C CA . LYS A 1 207 ? -17.347 -8.625 7.571 1.00 96.06 207 LYS A CA 1
ATOM 1550 C C . LYS A 1 207 ? -17.995 -9.242 8.805 1.00 96.06 207 LYS A C 1
ATOM 1552 O O . LYS A 1 207 ? -18.192 -10.455 8.833 1.00 96.06 207 LYS A O 1
ATOM 1557 N N . ASN A 1 208 ? -18.328 -8.439 9.811 1.00 95.50 208 ASN A N 1
ATOM 1558 C CA . ASN A 1 208 ? -18.956 -8.892 11.048 1.00 95.50 208 ASN A CA 1
ATOM 1559 C C . ASN A 1 208 ? -20.126 -7.973 11.453 1.00 95.50 208 ASN A C 1
ATOM 1561 O O . ASN A 1 208 ? -20.037 -7.245 12.453 1.00 95.50 208 ASN A O 1
ATOM 1565 N N . PRO A 1 209 ? -21.232 -7.980 10.684 1.00 95.31 209 PRO A N 1
ATOM 1566 C CA . PRO A 1 209 ? -22.389 -7.152 10.979 1.00 95.31 209 PRO A CA 1
ATOM 1567 C C . PRO A 1 209 ? -23.050 -7.603 12.287 1.00 95.31 209 PRO A C 1
ATOM 1569 O O . PRO A 1 209 ? -23.280 -8.785 12.532 1.00 95.31 209 PRO A O 1
ATOM 1572 N N . SER A 1 210 ? -23.377 -6.640 13.144 1.00 96.56 210 SER A N 1
ATOM 1573 C CA . SER A 1 210 ? -23.925 -6.872 14.483 1.00 96.56 210 SER A CA 1
ATOM 1574 C C . SER A 1 210 ? -24.684 -5.630 14.958 1.00 96.56 210 SER A C 1
ATOM 1576 O O . SER A 1 210 ? -24.272 -4.516 14.622 1.00 96.56 210 SER A O 1
ATOM 1578 N N . PRO A 1 211 ? -25.738 -5.769 15.789 1.00 97.50 211 PRO A N 1
ATOM 1579 C CA . PRO A 1 211 ? -26.411 -4.632 16.420 1.00 97.50 211 PRO A CA 1
ATOM 1580 C C . PRO A 1 211 ? -25.480 -3.718 17.230 1.00 97.50 211 PRO A C 1
ATOM 1582 O O . PRO A 1 211 ? -25.811 -2.558 17.453 1.00 97.50 211 PRO A O 1
ATOM 1585 N N . GLN A 1 212 ? -24.308 -4.207 17.654 1.00 96.25 212 GLN A N 1
ATOM 1586 C CA . GLN A 1 212 ? -23.307 -3.396 18.360 1.00 96.25 212 GLN A CA 1
ATOM 1587 C C . GLN A 1 212 ? -22.713 -2.274 17.488 1.00 96.25 212 GLN A C 1
ATOM 1589 O O . GLN A 1 212 ? -22.226 -1.280 18.023 1.00 96.25 212 GLN A O 1
ATOM 1594 N N . TRP A 1 213 ? -22.797 -2.393 16.158 1.00 97.56 213 TRP A N 1
ATOM 1595 C CA . TRP A 1 213 ? -22.410 -1.337 15.217 1.00 97.56 213 TRP A CA 1
ATOM 1596 C C . TRP A 1 213 ? -23.485 -0.258 15.028 1.00 97.56 213 TRP A C 1
ATOM 1598 O O . TRP A 1 213 ? -23.223 0.763 14.387 1.00 97.56 213 TRP A O 1
ATOM 1608 N N . THR A 1 214 ? -24.701 -0.456 15.544 1.00 96.81 214 THR A N 1
ATOM 1609 C CA . THR A 1 214 ? -25.793 0.510 15.381 1.00 96.81 214 THR A CA 1
ATOM 1610 C C . THR A 1 214 ? -25.431 1.840 16.038 1.00 96.81 214 THR A C 1
ATOM 1612 O O . THR A 1 214 ? -25.063 1.894 17.210 1.00 96.81 214 THR A O 1
ATOM 1615 N N . GLY A 1 215 ? -25.540 2.924 15.265 1.00 96.69 215 GLY A N 1
ATOM 1616 C CA . GLY A 1 215 ? -25.224 4.279 15.723 1.00 96.69 215 GLY A CA 1
ATOM 1617 C C . GLY A 1 215 ? -23.729 4.574 15.885 1.00 96.69 215 GLY A C 1
ATOM 1618 O O . GLY A 1 215 ? -23.392 5.649 16.368 1.00 96.69 215 GLY A O 1
ATOM 1619 N N . LYS A 1 216 ? -22.831 3.656 15.499 1.00 98.06 216 LYS A N 1
ATOM 1620 C CA . LYS A 1 216 ? -21.385 3.911 15.502 1.00 98.06 216 LYS A CA 1
ATOM 1621 C C . LYS A 1 216 ? -20.989 4.695 14.256 1.00 98.06 216 LYS A C 1
ATOM 1623 O O . LYS A 1 216 ? -21.288 4.268 13.138 1.00 98.06 216 LYS A O 1
ATOM 1628 N N . ALA A 1 217 ? -20.336 5.829 14.468 1.00 98.00 217 ALA A N 1
ATOM 1629 C CA . ALA A 1 217 ? -19.806 6.664 13.405 1.00 98.00 217 ALA A CA 1
ATOM 1630 C C . ALA A 1 217 ? -18.453 6.103 12.953 1.00 98.00 217 ALA A C 1
ATOM 1632 O O . ALA A 1 217 ? -17.586 5.819 13.771 1.00 98.00 217 ALA A O 1
ATOM 1633 N N . LEU A 1 218 ? -18.295 5.867 11.655 1.00 98.25 218 LEU A N 1
ATOM 1634 C CA . LEU A 1 218 ? -17.088 5.237 11.107 1.00 98.25 218 LEU A CA 1
ATOM 1635 C C . LEU A 1 218 ? -16.280 6.201 10.244 1.00 98.25 218 LEU A C 1
ATOM 1637 O O . LEU A 1 218 ? -15.297 5.783 9.664 1.00 98.25 218 LEU A O 1
ATOM 1641 N N . ASP A 1 219 ? -16.723 7.450 10.119 1.00 98.19 219 ASP A N 1
ATOM 1642 C CA . ASP A 1 219 ? -16.127 8.448 9.242 1.00 98.19 219 ASP A CA 1
ATOM 1643 C C . ASP A 1 219 ? -14.800 8.999 9.786 1.00 98.19 219 ASP A C 1
ATOM 1645 O O . ASP A 1 219 ? -14.526 8.975 10.991 1.00 98.19 219 ASP A O 1
ATOM 1649 N N . ILE A 1 220 ? -13.999 9.564 8.878 1.00 97.75 220 ILE A N 1
ATOM 1650 C CA . ILE A 1 220 ? -12.688 10.157 9.178 1.00 97.75 220 ILE A CA 1
ATOM 1651 C C . ILE A 1 220 ? -12.809 11.257 10.244 1.00 97.75 220 ILE A C 1
ATOM 1653 O O . ILE A 1 220 ? -11.974 11.329 11.141 1.00 97.75 220 ILE A O 1
ATOM 1657 N N . GLY A 1 221 ? -13.865 12.078 10.216 1.00 98.00 221 GLY A N 1
ATOM 1658 C CA . GLY A 1 221 ? -14.081 13.156 11.188 1.00 98.00 221 GLY A CA 1
ATOM 1659 C C . GLY A 1 221 ? -14.197 12.647 12.626 1.00 98.00 221 GLY A C 1
ATOM 1660 O O . GLY A 1 221 ? -13.550 13.170 13.537 1.00 98.00 221 GLY A O 1
ATOM 1661 N N . THR A 1 222 ? -14.960 11.574 12.825 1.00 98.31 222 THR A N 1
ATOM 1662 C CA . THR A 1 222 ? -15.032 10.874 14.112 1.00 98.31 222 THR A CA 1
ATOM 1663 C C . THR A 1 222 ? -13.674 10.279 14.485 1.00 98.31 222 THR A C 1
ATOM 1665 O O . THR A 1 222 ? -13.235 10.420 15.630 1.00 98.31 222 THR A O 1
ATOM 1668 N N . MET A 1 223 ? -12.968 9.659 13.534 1.00 98.31 223 MET A N 1
ATOM 1669 C CA . MET A 1 223 ? -11.667 9.040 13.809 1.00 98.31 223 MET A CA 1
ATOM 1670 C C . MET A 1 223 ? -10.587 10.054 14.179 1.00 98.31 223 MET A C 1
ATOM 1672 O O . MET A 1 223 ? -9.783 9.759 15.054 1.00 98.31 223 MET A O 1
ATOM 1676 N N . LYS A 1 224 ? -10.624 11.276 13.638 1.00 97.12 224 LYS A N 1
ATOM 1677 C CA . LYS A 1 224 ? -9.742 12.377 14.064 1.00 97.12 224 LYS A CA 1
ATOM 1678 C C . LYS A 1 224 ? -9.905 12.698 15.550 1.00 97.12 224 LYS A C 1
ATOM 1680 O O . LYS A 1 224 ? -8.924 12.955 16.241 1.00 97.12 224 LYS A O 1
ATOM 1685 N N . THR A 1 225 ? -11.138 12.642 16.057 1.00 96.69 225 THR A N 1
ATOM 1686 C CA . THR A 1 225 ? -11.400 12.795 17.497 1.00 96.69 225 THR A CA 1
ATOM 1687 C C . THR A 1 225 ? -10.872 11.592 18.276 1.00 96.69 225 THR A C 1
ATOM 1689 O O . THR A 1 225 ? -10.271 11.764 19.332 1.00 96.69 225 THR A O 1
ATOM 1692 N N . ALA A 1 226 ? -11.078 10.379 17.756 1.00 96.81 226 ALA A N 1
ATOM 1693 C CA . ALA A 1 226 ? -10.645 9.146 18.406 1.00 96.81 226 ALA A CA 1
ATOM 1694 C C . ALA A 1 226 ? -9.118 9.022 18.519 1.00 96.81 226 ALA A C 1
ATOM 1696 O O . ALA A 1 226 ? -8.640 8.393 19.453 1.00 96.81 226 ALA A O 1
ATOM 1697 N N . THR A 1 227 ? -8.359 9.611 17.595 1.00 94.94 227 THR A N 1
ATOM 1698 C CA . THR A 1 227 ? -6.891 9.527 17.546 1.00 94.94 227 THR A CA 1
ATOM 1699 C C . THR A 1 227 ? -6.170 10.768 18.060 1.00 94.94 227 THR A C 1
ATOM 1701 O O . THR A 1 227 ? -4.960 10.886 17.859 1.00 94.94 227 THR A O 1
ATOM 1704 N N . SER A 1 228 ? -6.891 11.719 18.662 1.00 93.69 228 SER A N 1
ATOM 1705 C CA . SER A 1 228 ? -6.333 13.017 19.072 1.00 93.69 228 SER A CA 1
ATOM 1706 C C . SER A 1 228 ? -5.592 13.738 17.933 1.00 93.69 228 SER A C 1
ATOM 1708 O O . SER A 1 228 ? -4.548 14.352 18.153 1.00 93.69 228 SER A O 1
ATOM 1710 N N . TRP A 1 229 ? -6.111 13.639 16.706 1.00 93.25 229 TRP A N 1
ATOM 1711 C CA . TRP A 1 229 ? -5.508 14.246 15.520 1.00 93.25 229 TRP A CA 1
ATOM 1712 C C . TRP A 1 229 ? -5.376 15.769 15.654 1.00 93.25 229 TRP A C 1
ATOM 1714 O O . TRP A 1 229 ? -6.306 16.457 16.081 1.00 93.25 229 TRP A O 1
ATOM 1724 N N . ASP A 1 230 ? -4.232 16.294 15.224 1.00 89.88 230 ASP A N 1
ATOM 1725 C CA . ASP A 1 230 ? -3.899 17.714 15.201 1.00 89.88 230 ASP A CA 1
ATOM 1726 C C . ASP A 1 230 ? -3.646 18.169 13.756 1.00 89.88 230 ASP A C 1
ATOM 1728 O O . ASP A 1 230 ? -2.869 17.559 13.025 1.00 89.88 230 ASP A O 1
ATOM 1732 N N . ALA A 1 231 ? -4.269 19.274 13.345 1.00 89.31 231 ALA A N 1
ATOM 1733 C CA . ALA A 1 231 ? -4.186 19.774 11.970 1.00 89.31 231 ALA A CA 1
ATOM 1734 C C . ALA A 1 231 ? -2.784 20.211 11.524 1.00 89.31 231 ALA A C 1
ATOM 1736 O O . ALA A 1 231 ? -2.563 20.420 10.336 1.00 89.31 231 ALA A O 1
ATOM 1737 N N . THR A 1 232 ? -1.859 20.395 12.464 1.00 83.62 232 THR A N 1
ATOM 1738 C CA . THR A 1 232 ? -0.485 20.832 12.197 1.00 83.62 232 THR A CA 1
ATOM 1739 C C . THR A 1 232 ? 0.538 19.716 12.353 1.00 83.62 232 THR A C 1
ATOM 1741 O O . THR A 1 232 ? 1.691 19.908 11.986 1.00 83.62 232 THR A O 1
ATOM 1744 N N . ARG A 1 233 ? 0.154 18.589 12.963 1.00 81.50 233 ARG A N 1
ATOM 1745 C CA . ARG A 1 233 ? 1.090 17.535 13.387 1.00 81.50 233 ARG A CA 1
ATOM 1746 C C . ARG A 1 233 ? 0.602 16.114 13.119 1.00 81.50 233 ARG A C 1
ATOM 1748 O O . ARG A 1 233 ? 1.338 15.172 13.400 1.00 81.50 233 ARG A O 1
ATOM 1755 N N . GLY A 1 234 ? -0.630 15.948 12.648 1.00 88.88 234 GLY A N 1
ATOM 1756 C CA . GLY A 1 234 ? -1.263 14.649 12.475 1.00 88.88 234 GLY A CA 1
ATOM 1757 C C . GLY A 1 234 ? -1.523 13.952 13.806 1.00 88.88 234 GLY A C 1
ATOM 1758 O O . GLY A 1 234 ? -1.884 14.581 14.805 1.00 88.88 234 GLY A O 1
ATOM 1759 N N . CYS A 1 235 ? -1.364 12.632 13.815 1.00 89.12 235 CYS A N 1
ATOM 1760 C CA . CYS A 1 235 ? -1.502 11.814 15.013 1.00 89.12 235 CYS A CA 1
ATOM 1761 C C . CYS A 1 235 ? -0.136 11.490 15.619 1.00 89.12 235 CYS A C 1
ATOM 1763 O O . CYS A 1 235 ? 0.867 11.361 14.921 1.00 89.12 235 CYS A O 1
ATOM 1765 N N . TRP A 1 236 ? -0.093 11.335 16.941 1.00 86.88 236 TRP A N 1
ATOM 1766 C CA . TRP A 1 236 ? 1.140 10.965 17.623 1.00 86.88 236 TRP A CA 1
ATOM 1767 C C . TRP A 1 236 ? 1.320 9.449 17.644 1.00 86.88 236 TRP A C 1
ATOM 1769 O O . TRP A 1 236 ? 0.373 8.719 17.895 1.00 86.88 236 TRP A O 1
ATOM 1779 N N . ILE A 1 237 ? 2.525 8.956 17.381 1.00 86.00 237 ILE A N 1
ATOM 1780 C CA . ILE A 1 237 ? 2.744 7.526 17.084 1.00 86.00 237 ILE A CA 1
ATOM 1781 C C . ILE A 1 237 ? 3.415 6.766 18.237 1.00 86.00 237 ILE A C 1
ATOM 1783 O O . ILE A 1 237 ? 3.342 5.540 18.310 1.00 86.00 237 ILE A O 1
ATOM 1787 N N . PHE A 1 238 ? 4.003 7.492 19.193 1.00 85.06 238 PHE A N 1
ATOM 1788 C CA . PHE A 1 238 ? 4.681 6.923 20.358 1.00 85.06 238 PHE A CA 1
ATOM 1789 C C . PHE A 1 238 ? 4.068 7.410 21.659 1.00 85.06 238 PHE A C 1
ATOM 1791 O O . PHE A 1 238 ? 3.748 8.579 21.800 1.00 85.06 238 PHE A O 1
ATOM 1798 N N . HIS A 1 239 ? 3.996 6.555 22.670 1.00 89.00 239 HIS A N 1
ATOM 1799 C CA . HIS A 1 239 ? 3.688 7.033 24.011 1.00 89.00 239 HIS A CA 1
ATOM 1800 C C . HIS A 1 239 ? 4.800 7.972 24.513 1.00 89.00 239 HIS A C 1
ATOM 1802 O O . HIS A 1 239 ? 5.985 7.666 24.367 1.00 89.00 239 HIS A O 1
ATOM 1808 N N . ASN A 1 240 ? 4.446 9.108 25.120 1.00 86.75 240 ASN A N 1
ATOM 1809 C CA . ASN A 1 240 ? 5.410 10.040 25.702 1.00 86.75 240 ASN A CA 1
ATOM 1810 C C . ASN A 1 240 ? 4.872 10.719 26.974 1.00 86.75 240 ASN A C 1
ATOM 1812 O O . ASN A 1 240 ? 4.189 11.742 26.909 1.00 86.75 240 ASN A O 1
ATOM 1816 N N . ASP A 1 241 ? 5.281 10.198 28.135 1.00 90.06 241 ASP A N 1
ATOM 1817 C CA . ASP A 1 241 ? 4.932 10.716 29.467 1.00 90.06 241 ASP A CA 1
ATOM 1818 C C . ASP A 1 241 ? 5.341 12.179 29.717 1.00 90.06 241 ASP A C 1
ATOM 1820 O O . ASP A 1 241 ? 4.778 12.824 30.601 1.00 90.06 241 ASP A O 1
ATOM 1824 N N . ALA A 1 242 ? 6.308 12.718 28.966 1.00 87.31 242 ALA A N 1
ATOM 1825 C CA . ALA A 1 242 ? 6.735 14.110 29.105 1.00 87.31 242 ALA A CA 1
ATOM 1826 C C . ALA A 1 242 ? 5.774 15.103 28.428 1.00 87.31 242 ALA A C 1
ATOM 1828 O O . ALA A 1 242 ? 5.863 16.309 28.667 1.00 87.31 242 ALA A O 1
ATOM 1829 N N . ARG A 1 243 ? 4.864 14.622 27.572 1.00 79.12 243 ARG A N 1
ATOM 1830 C CA . ARG A 1 243 ? 3.822 15.445 26.949 1.00 79.12 243 ARG A CA 1
ATOM 1831 C C . ARG A 1 243 ? 2.597 15.524 27.863 1.00 79.12 243 ARG A C 1
ATOM 1833 O O . ARG A 1 243 ? 2.317 14.624 28.649 1.00 79.12 243 ARG A O 1
ATOM 1840 N N . VAL A 1 244 ? 1.853 16.623 27.755 1.00 77.81 244 VAL A N 1
ATOM 1841 C CA . VAL A 1 244 ? 0.656 16.881 28.570 1.00 77.81 244 VAL A CA 1
ATOM 1842 C C . VAL A 1 244 ? -0.625 16.703 27.756 1.00 77.81 244 VAL A C 1
ATOM 1844 O O . VAL A 1 244 ? -0.644 16.937 26.548 1.00 77.81 244 VAL A O 1
ATOM 1847 N N . GLY A 1 245 ? -1.711 16.322 28.430 1.00 77.44 245 GLY A N 1
ATOM 1848 C CA . GLY A 1 245 ? -3.037 16.190 27.820 1.00 77.44 245 GLY A CA 1
ATOM 1849 C C . GLY A 1 245 ? -3.128 15.060 26.790 1.00 77.44 245 GLY A C 1
ATOM 1850 O O . GLY A 1 245 ? -2.511 14.011 26.953 1.00 77.44 245 GLY A O 1
ATOM 1851 N N . SER A 1 246 ? -3.901 15.288 25.727 1.00 69.88 246 SER A N 1
ATOM 1852 C CA . SER A 1 246 ? -4.148 14.323 24.644 1.00 69.88 246 SER A CA 1
ATOM 1853 C C . SER A 1 246 ? -2.934 14.052 23.751 1.00 69.88 246 SER A C 1
ATOM 1855 O O . SER A 1 246 ? -2.978 13.169 22.914 1.00 69.88 246 SER A O 1
ATOM 1857 N N . SER A 1 247 ? -1.824 14.778 23.921 1.00 74.81 247 SER A N 1
ATOM 1858 C CA . SER A 1 247 ? -0.586 14.529 23.167 1.00 74.81 247 SER A CA 1
ATOM 1859 C C . SER A 1 247 ? 0.356 13.529 23.847 1.00 74.81 247 SER A C 1
ATOM 1861 O O . SER A 1 247 ? 1.451 13.292 23.338 1.00 74.81 247 SER A O 1
ATOM 1863 N N . LYS A 1 248 ? -0.022 12.998 25.018 1.00 87.69 248 LYS A N 1
ATOM 1864 C CA . LYS A 1 248 ? 0.761 12.005 25.767 1.00 87.69 248 LYS A CA 1
ATOM 1865 C C . LYS A 1 248 ? 0.745 10.631 25.101 1.00 87.69 248 LYS A C 1
ATOM 1867 O O . LYS A 1 248 ? 1.765 9.949 25.069 1.00 87.69 248 LYS A O 1
ATOM 1872 N N . ASN A 1 249 ? -0.416 10.230 24.617 1.00 91.38 249 ASN A N 1
ATOM 1873 C CA . ASN A 1 249 ? -0.665 8.882 24.147 1.00 91.38 249 ASN A CA 1
ATOM 1874 C C . ASN A 1 249 ? -0.277 8.736 22.673 1.00 91.38 249 ASN A C 1
ATOM 1876 O O . ASN A 1 249 ? -0.294 9.705 21.912 1.00 91.38 249 ASN A O 1
ATOM 1880 N N . ALA A 1 250 ? 0.053 7.516 22.266 1.00 91.50 250 ALA A N 1
ATOM 1881 C CA . ALA A 1 250 ? 0.050 7.164 20.856 1.00 91.50 250 ALA A CA 1
ATOM 1882 C C . ALA A 1 250 ? -1.395 7.069 20.334 1.00 91.50 250 ALA A C 1
ATOM 1884 O O . ALA A 1 250 ? -2.326 6.761 21.081 1.00 91.50 250 ALA A O 1
ATOM 1885 N N . PHE A 1 251 ? -1.584 7.244 19.028 1.00 92.62 251 PHE A N 1
ATOM 1886 C CA . PHE A 1 251 ? -2.899 7.270 18.393 1.00 92.62 251 PHE A CA 1
ATOM 1887 C C . PHE A 1 251 ? -3.681 5.982 18.651 1.00 92.62 251 PHE A C 1
ATOM 1889 O O . PHE A 1 251 ? -4.898 6.019 18.786 1.00 92.62 251 PHE A O 1
ATOM 1896 N N . TRP A 1 252 ? -2.993 4.839 18.733 1.00 94.38 252 TRP A N 1
ATOM 1897 C CA . TRP A 1 252 ? -3.613 3.541 18.976 1.00 94.38 252 TRP A CA 1
ATOM 1898 C C . TRP A 1 252 ? -4.084 3.381 20.428 1.00 94.38 252 TRP A C 1
ATOM 1900 O O . TRP A 1 252 ? -5.044 2.649 20.663 1.00 94.38 252 TRP A O 1
ATOM 1910 N N . GLU A 1 253 ? -3.471 4.080 21.389 1.00 95.50 253 GLU A N 1
ATOM 1911 C CA . GLU A 1 253 ? -3.934 4.139 22.782 1.00 95.50 253 GLU A CA 1
ATOM 1912 C C . GLU A 1 253 ? -5.191 5.004 22.893 1.00 95.50 253 GLU A C 1
ATOM 1914 O O . GLU A 1 253 ? -6.188 4.572 23.475 1.00 95.50 253 GLU A O 1
ATOM 1919 N N . ASP A 1 254 ? -5.166 6.194 22.283 1.00 95.25 254 ASP A N 1
ATOM 1920 C CA . ASP A 1 254 ? -6.318 7.100 22.248 1.00 95.25 254 ASP A CA 1
ATOM 1921 C C . ASP A 1 254 ? -7.499 6.468 21.513 1.00 95.25 254 ASP A C 1
ATOM 1923 O O . ASP A 1 254 ? -8.620 6.454 22.032 1.00 95.25 254 ASP A O 1
ATOM 1927 N N . LYS A 1 255 ? -7.231 5.834 20.364 1.00 95.94 255 LYS A N 1
ATOM 1928 C CA . LYS A 1 255 ? -8.221 5.072 19.602 1.00 95.94 255 LYS A CA 1
ATOM 1929 C C . LYS A 1 255 ? -8.847 3.998 20.475 1.00 95.94 255 LYS A C 1
ATOM 1931 O O . LYS A 1 255 ? -10.066 3.937 20.583 1.00 95.94 255 LYS A O 1
ATOM 1936 N N . ASP A 1 256 ? -8.044 3.145 21.105 1.00 97.12 256 ASP A N 1
ATOM 1937 C CA . ASP A 1 256 ? -8.556 2.043 21.919 1.00 97.12 256 ASP A CA 1
ATOM 1938 C C . ASP A 1 256 ? -9.399 2.542 23.104 1.00 97.12 256 ASP A C 1
ATOM 1940 O O . ASP A 1 256 ? -10.485 2.012 23.365 1.00 97.12 256 ASP A O 1
ATOM 1944 N N . ALA A 1 257 ? -8.955 3.610 23.772 1.00 96.38 257 ALA A N 1
ATOM 1945 C CA . ALA A 1 257 ? -9.714 4.263 24.832 1.00 96.38 257 ALA A CA 1
ATOM 1946 C C . ALA A 1 257 ? -11.051 4.820 24.315 1.00 96.38 257 ALA A C 1
ATOM 1948 O O . ALA A 1 257 ? -12.098 4.577 24.926 1.00 96.38 257 ALA A O 1
ATOM 1949 N N . TYR A 1 258 ? -11.041 5.505 23.168 1.00 97.25 258 TYR A N 1
ATOM 1950 C CA . TYR A 1 258 ? -12.240 6.039 22.530 1.00 97.25 258 TYR A CA 1
ATOM 1951 C C . TYR A 1 258 ? -13.217 4.926 22.136 1.00 97.25 258 TYR A C 1
ATOM 1953 O O . TYR A 1 258 ? -14.407 5.016 22.451 1.00 97.25 258 TYR A O 1
ATOM 1961 N N . MET A 1 259 ? -12.733 3.858 21.495 1.00 97.94 259 MET A N 1
ATOM 1962 C CA . MET A 1 259 ? -13.556 2.724 21.064 1.00 97.94 259 MET A CA 1
ATOM 1963 C C . MET A 1 259 ? -14.249 2.061 22.255 1.00 97.94 259 MET A C 1
ATOM 1965 O O . MET A 1 259 ? -15.455 1.809 22.202 1.00 97.94 259 MET A O 1
ATOM 1969 N N . LYS A 1 260 ? -13.522 1.850 23.359 1.00 97.38 260 LYS A N 1
ATOM 1970 C CA . LYS A 1 260 ? -14.076 1.306 24.606 1.00 97.38 260 LYS A CA 1
ATOM 1971 C C . LYS A 1 260 ? -15.116 2.235 25.223 1.00 97.38 260 LYS A C 1
ATOM 1973 O O . LYS A 1 260 ? -16.222 1.790 25.526 1.00 97.38 260 LYS A O 1
ATOM 1978 N N . ALA A 1 261 ? -14.793 3.520 25.373 1.00 97.50 261 ALA A N 1
ATOM 1979 C CA . ALA A 1 261 ? -15.686 4.510 25.978 1.00 97.50 261 ALA A CA 1
ATOM 1980 C C . ALA A 1 261 ? -16.990 4.684 25.186 1.00 97.50 261 ALA A C 1
ATOM 1982 O O . ALA A 1 261 ? -18.054 4.887 25.767 1.00 97.50 261 ALA A O 1
ATOM 1983 N N . ASN A 1 262 ? -16.916 4.547 23.862 1.00 97.75 262 ASN A N 1
ATOM 1984 C CA . ASN A 1 262 ? -18.060 4.673 22.971 1.00 97.75 262 ASN A CA 1
ATOM 1985 C C . ASN A 1 262 ? -18.684 3.322 22.603 1.00 97.75 262 ASN A C 1
ATOM 1987 O O . ASN A 1 262 ? -19.571 3.282 21.754 1.00 97.75 262 ASN A O 1
ATOM 1991 N N . GLY A 1 263 ? -18.266 2.214 23.225 1.00 96.94 263 GLY A N 1
ATOM 1992 C CA . GLY A 1 263 ? -18.860 0.887 23.056 1.00 96.94 263 GLY A CA 1
ATOM 1993 C C . GLY A 1 263 ? -18.797 0.336 21.630 1.00 96.94 263 GLY A C 1
ATOM 1994 O O . GLY A 1 263 ? -19.779 -0.254 21.174 1.00 96.94 263 GLY A O 1
ATOM 1995 N N . TYR A 1 264 ? -17.704 0.574 20.902 1.00 98.12 264 TYR A N 1
ATOM 1996 C CA . TYR A 1 264 ? -17.442 -0.091 19.625 1.00 98.12 264 TYR A CA 1
ATOM 1997 C C . TYR A 1 264 ? -17.108 -1.571 19.868 1.00 98.12 264 TYR A C 1
ATOM 1999 O O . TYR A 1 264 ? -16.438 -1.892 20.850 1.00 98.12 264 TYR A O 1
ATOM 2007 N N . PRO A 1 265 ? -17.527 -2.491 18.983 1.00 97.06 265 PRO A N 1
ATOM 2008 C CA . PRO A 1 265 ? -17.282 -3.925 19.145 1.00 97.06 265 PRO A CA 1
ATOM 2009 C C . PRO A 1 265 ? -15.880 -4.344 18.666 1.00 97.06 265 PRO A C 1
ATOM 2011 O O . PRO A 1 265 ? -15.723 -5.361 17.993 1.00 97.06 265 PRO A O 1
ATOM 2014 N N . VAL A 1 266 ? -14.857 -3.551 18.989 1.00 96.81 266 VAL A N 1
ATOM 2015 C CA . VAL A 1 266 ? -13.466 -3.769 18.569 1.00 96.81 266 VAL A CA 1
ATOM 2016 C C . VAL A 1 266 ? -12.515 -3.592 19.748 1.00 96.81 266 VAL A C 1
ATOM 2018 O O . VAL A 1 266 ? -12.841 -2.934 20.735 1.00 96.81 266 VAL A O 1
ATOM 2021 N N . MET A 1 267 ? -11.332 -4.191 19.647 1.00 94.62 267 MET A N 1
ATOM 2022 C CA . MET A 1 267 ? -10.243 -4.027 20.608 1.00 94.62 267 MET A CA 1
ATOM 2023 C C . MET A 1 267 ? -8.936 -3.871 19.847 1.00 94.62 267 MET A C 1
ATOM 2025 O O . MET A 1 267 ? -8.730 -4.558 18.845 1.00 94.62 267 MET A O 1
ATOM 2029 N N . THR A 1 268 ? -8.038 -3.036 20.355 1.00 95.12 268 THR A N 1
ATOM 2030 C CA . THR A 1 268 ? -6.731 -2.821 19.733 1.00 95.12 268 THR A CA 1
ATOM 2031 C C . THR A 1 268 ? -5.671 -3.694 20.394 1.00 95.12 268 THR A C 1
ATOM 2033 O O . THR A 1 268 ? -5.601 -3.808 21.618 1.00 95.12 268 THR A O 1
ATOM 2036 N N . LYS A 1 269 ? -4.818 -4.312 19.577 1.00 95.56 269 LYS A N 1
ATOM 2037 C CA . LYS A 1 269 ? -3.588 -4.975 20.016 1.00 95.56 269 LYS A CA 1
ATOM 2038 C C . LYS A 1 269 ? -2.462 -4.572 19.072 1.00 95.56 269 LYS A C 1
ATOM 2040 O O . LYS A 1 269 ? -2.672 -4.531 17.866 1.00 95.56 269 LYS A O 1
ATOM 2045 N N . THR A 1 270 ? -1.272 -4.346 19.615 1.00 95.44 270 THR A N 1
ATOM 2046 C CA . THR A 1 270 ? -0.064 -4.059 18.839 1.00 95.44 270 THR A CA 1
ATOM 2047 C C . THR A 1 270 ? 0.831 -5.297 18.730 1.00 95.44 270 THR A C 1
ATOM 2049 O O . THR A 1 270 ? 0.816 -6.190 19.585 1.00 95.44 270 THR A O 1
ATOM 2052 N N . THR A 1 271 ? 1.593 -5.379 17.643 1.00 96.06 271 THR A N 1
ATOM 2053 C CA . THR A 1 271 ? 2.658 -6.367 17.439 1.00 96.06 271 THR A CA 1
ATOM 2054 C C . THR A 1 271 ? 3.652 -5.825 16.416 1.00 96.06 271 THR A C 1
ATOM 2056 O O . THR A 1 271 ? 3.286 -5.025 15.562 1.00 96.06 271 THR A O 1
ATOM 2059 N N . THR A 1 272 ? 4.899 -6.279 16.493 1.00 94.06 272 THR A N 1
ATOM 2060 C CA . THR A 1 272 ? 5.936 -6.056 15.472 1.00 94.06 272 THR A CA 1
ATOM 2061 C C . THR A 1 272 ? 6.273 -7.342 14.708 1.00 94.06 272 THR A C 1
ATOM 2063 O O . THR A 1 272 ? 7.138 -7.353 13.838 1.00 94.06 272 THR A O 1
ATOM 2066 N N . SER A 1 273 ? 5.599 -8.453 15.026 1.00 96.44 273 SER A N 1
ATOM 2067 C CA . SER A 1 273 ? 5.797 -9.744 14.369 1.00 96.44 273 SER A CA 1
ATOM 2068 C C . SER A 1 273 ? 4.968 -9.820 13.089 1.00 96.44 273 SER A C 1
ATOM 2070 O O . SER A 1 273 ? 3.747 -9.958 13.142 1.00 96.44 273 SER A O 1
ATOM 2072 N N . PHE A 1 274 ? 5.625 -9.816 11.928 1.00 96.44 274 PHE A N 1
ATOM 2073 C CA . PHE A 1 274 ? 4.954 -10.030 10.640 1.00 96.44 274 PHE A CA 1
ATOM 2074 C C . PHE A 1 274 ? 4.206 -11.371 10.566 1.00 96.44 274 PHE A C 1
ATOM 2076 O O . PHE A 1 274 ? 3.155 -11.458 9.935 1.00 96.44 274 PHE A O 1
ATOM 2083 N N . ALA A 1 275 ? 4.684 -12.407 11.261 1.00 96.31 275 ALA A N 1
ATOM 2084 C CA . ALA A 1 275 ? 3.967 -13.677 11.348 1.00 96.31 275 ALA A CA 1
ATOM 2085 C C . ALA A 1 275 ? 2.632 -13.530 12.102 1.00 96.31 275 ALA A C 1
ATOM 2087 O O . ALA A 1 275 ? 1.616 -14.079 11.669 1.00 96.31 275 ALA A O 1
ATOM 2088 N N . ASP A 1 276 ? 2.611 -12.750 13.189 1.00 97.56 276 ASP A N 1
ATOM 2089 C CA . ASP A 1 276 ? 1.384 -12.462 13.941 1.00 97.56 276 ASP A CA 1
ATOM 2090 C C . ASP A 1 276 ? 0.422 -11.596 13.123 1.00 97.56 276 ASP A C 1
ATOM 2092 O O . ASP A 1 276 ? -0.786 -11.834 13.153 1.00 97.56 276 ASP A O 1
ATOM 2096 N N . ILE A 1 277 ? 0.951 -10.622 12.375 1.00 97.69 277 ILE A N 1
ATOM 2097 C CA . ILE A 1 277 ? 0.177 -9.777 11.457 1.00 97.69 277 ILE A CA 1
ATOM 2098 C C . ILE A 1 277 ? -0.504 -10.649 10.397 1.00 97.69 277 ILE A C 1
ATOM 2100 O O . ILE A 1 277 ? -1.726 -10.607 10.250 1.00 97.69 277 ILE A O 1
ATOM 2104 N N . LEU A 1 278 ? 0.255 -11.515 9.717 1.00 97.56 278 LEU A N 1
ATOM 2105 C CA . LEU A 1 278 ? -0.288 -12.419 8.704 1.00 97.56 278 LEU A CA 1
ATOM 2106 C C . LEU A 1 278 ? -1.340 -13.370 9.296 1.00 97.56 278 LEU A C 1
ATOM 2108 O O . LEU A 1 278 ? -2.370 -13.633 8.671 1.00 97.56 278 LEU A O 1
ATOM 2112 N N . ALA A 1 279 ? -1.116 -13.875 10.512 1.00 97.62 279 ALA A N 1
ATOM 2113 C CA . ALA A 1 279 ? -2.094 -14.699 11.216 1.00 97.62 279 ALA A CA 1
ATOM 2114 C C . ALA A 1 279 ? -3.379 -13.920 11.557 1.00 97.62 279 ALA A C 1
ATOM 2116 O O . ALA A 1 279 ? -4.477 -14.463 11.408 1.00 97.62 279 ALA A O 1
ATOM 2117 N N . ALA A 1 280 ? -3.268 -12.654 11.970 1.00 97.31 280 ALA A N 1
ATOM 2118 C CA . ALA A 1 280 ? -4.413 -11.785 12.232 1.00 97.31 280 ALA A CA 1
ATOM 2119 C C . ALA A 1 280 ? -5.227 -11.522 10.958 1.00 97.31 280 ALA A C 1
ATOM 2121 O O . ALA A 1 280 ? -6.448 -11.697 10.972 1.00 97.31 280 ALA A O 1
ATOM 2122 N N . MET A 1 281 ? -4.558 -11.220 9.842 1.00 97.75 281 MET A N 1
ATOM 2123 C CA . MET A 1 281 ? -5.226 -11.029 8.554 1.00 97.75 281 MET A CA 1
ATOM 2124 C C . MET A 1 281 ? -5.962 -12.289 8.091 1.00 97.75 281 MET A C 1
ATOM 2126 O O . MET A 1 281 ? -7.108 -12.195 7.652 1.00 97.75 281 MET A O 1
ATOM 2130 N N . LYS A 1 282 ? -5.351 -13.477 8.233 1.00 96.31 282 LYS A N 1
ATOM 2131 C CA . LYS A 1 282 ? -6.005 -14.769 7.939 1.00 96.31 282 LYS A CA 1
ATOM 2132 C C . LYS A 1 282 ? -7.228 -15.026 8.818 1.00 96.31 282 LYS A C 1
ATOM 2134 O O . LYS A 1 282 ? -8.159 -15.700 8.388 1.00 96.31 282 LYS A O 1
ATOM 2139 N N . ALA A 1 283 ? -7.238 -14.485 10.034 1.00 96.75 283 ALA A N 1
ATOM 2140 C CA . ALA A 1 283 ? -8.380 -14.522 10.939 1.00 96.75 283 ALA A CA 1
ATOM 2141 C C . ALA A 1 283 ? -9.423 -13.424 10.645 1.00 96.75 283 ALA A C 1
ATOM 2143 O O . ALA A 1 283 ? -10.291 -13.189 11.485 1.00 96.75 283 ALA A O 1
ATOM 2144 N N . MET A 1 284 ? -9.347 -12.762 9.480 1.00 95.62 284 MET A N 1
ATOM 2145 C CA . MET A 1 284 ? -10.250 -11.686 9.050 1.00 95.62 284 MET A CA 1
ATOM 2146 C C . MET A 1 284 ? -10.301 -10.499 10.022 1.00 95.62 284 MET A C 1
ATOM 2148 O O . MET A 1 284 ? -11.324 -9.826 10.138 1.00 95.62 284 MET A O 1
ATOM 2152 N N . LYS A 1 285 ? -9.194 -10.243 10.724 1.00 97.31 285 LYS A N 1
ATOM 2153 C CA . LYS A 1 285 ? -8.990 -9.003 11.477 1.00 97.31 285 LYS A CA 1
ATOM 2154 C C . LYS A 1 285 ? -8.351 -7.973 10.564 1.00 97.31 285 LYS A C 1
ATOM 2156 O O . LYS A 1 285 ? -7.530 -8.349 9.733 1.00 97.31 285 LYS A O 1
ATOM 2161 N N . ASP A 1 286 ? -8.711 -6.715 10.745 1.00 97.50 286 ASP A N 1
ATOM 2162 C CA . ASP A 1 286 ? -8.013 -5.581 10.157 1.00 97.50 286 ASP A CA 1
ATOM 2163 C C . ASP A 1 286 ? -6.604 -5.433 10.749 1.00 97.50 286 ASP A C 1
ATOM 2165 O O . ASP A 1 286 ? -6.291 -5.950 11.828 1.00 97.50 286 ASP A O 1
ATOM 2169 N N . VAL A 1 287 ? -5.748 -4.737 10.008 1.00 98.06 287 VAL A N 1
ATOM 2170 C CA . VAL A 1 287 ? -4.413 -4.348 10.452 1.00 98.06 287 VAL A CA 1
ATOM 2171 C C . VAL A 1 287 ? -4.157 -2.933 9.955 1.00 98.06 287 VAL A C 1
ATOM 2173 O O . VAL A 1 287 ? -4.154 -2.679 8.751 1.00 98.06 287 VAL A O 1
ATOM 2176 N N . GLU A 1 288 ? -3.886 -2.033 10.890 1.00 96.75 288 GLU A N 1
ATOM 2177 C CA . GLU A 1 288 ? -3.290 -0.734 10.602 1.00 96.75 288 GLU A CA 1
ATOM 2178 C C . GLU A 1 288 ? -1.777 -0.880 10.792 1.00 96.75 288 GLU A C 1
ATOM 2180 O O . GLU A 1 288 ? -1.312 -1.346 11.837 1.00 96.75 288 GLU A O 1
ATOM 2185 N N . LEU A 1 289 ? -1.009 -0.534 9.767 1.00 94.00 289 LEU A N 1
ATOM 2186 C CA . LEU A 1 289 ? 0.442 -0.594 9.789 1.00 94.00 289 LEU A CA 1
ATOM 2187 C C . LEU A 1 289 ? 0.984 0.812 10.021 1.00 94.00 289 LEU A C 1
ATOM 2189 O O . LEU A 1 289 ? 0.781 1.706 9.201 1.00 94.00 289 LEU A O 1
ATOM 2193 N N . GLU A 1 290 ? 1.671 0.982 11.145 1.00 88.44 290 GLU A N 1
ATOM 2194 C CA . GLU A 1 290 ? 2.426 2.192 11.436 1.00 88.44 290 GLU A CA 1
ATOM 2195 C C . GLU A 1 290 ? 3.798 2.099 10.774 1.00 88.44 290 GLU A C 1
ATOM 2197 O O . GLU A 1 290 ? 4.596 1.209 11.083 1.00 88.44 290 GLU A O 1
ATOM 2202 N N . LEU A 1 291 ? 4.058 3.020 9.857 1.00 81.75 291 LEU A N 1
ATOM 2203 C CA . LEU A 1 291 ? 5.329 3.188 9.172 1.00 81.75 291 LEU A CA 1
ATOM 2204 C C . LEU A 1 291 ? 5.874 4.575 9.518 1.00 81.75 291 LEU A C 1
ATOM 2206 O O . LEU A 1 291 ? 5.165 5.412 10.070 1.00 81.75 291 LEU A O 1
ATOM 2210 N N . LYS A 1 292 ? 7.158 4.835 9.255 1.00 75.81 292 LYS A N 1
ATOM 2211 C CA . LYS A 1 292 ? 7.786 6.082 9.709 1.00 75.81 292 LYS A CA 1
ATOM 2212 C C . LYS A 1 292 ? 7.106 7.300 9.063 1.00 75.81 292 LYS A C 1
ATOM 2214 O O . LYS A 1 292 ? 7.363 7.595 7.905 1.00 75.81 292 LYS A O 1
ATOM 2219 N N . GLY A 1 293 ? 6.270 8.000 9.833 1.00 76.31 293 GLY A N 1
ATOM 2220 C CA . GLY A 1 293 ? 5.548 9.192 9.379 1.00 76.31 293 GLY A CA 1
ATOM 2221 C C . GLY A 1 293 ? 4.211 8.930 8.692 1.00 76.31 293 GLY A C 1
ATOM 2222 O O . GLY A 1 293 ? 3.549 9.873 8.275 1.00 76.31 293 GLY A O 1
ATOM 2223 N N . HIS A 1 294 ? 3.782 7.677 8.542 1.00 86.31 294 HIS A N 1
ATOM 2224 C CA . HIS A 1 294 ? 2.563 7.395 7.791 1.00 86.31 294 HIS A CA 1
ATOM 2225 C C . HIS A 1 294 ? 1.915 6.085 8.241 1.00 86.31 294 HIS A C 1
ATOM 2227 O O . HIS A 1 294 ? 2.564 5.049 8.375 1.00 86.31 294 HIS A O 1
ATOM 2233 N N . THR A 1 295 ? 0.609 6.143 8.487 1.00 90.94 295 THR A N 1
ATOM 2234 C CA . THR A 1 295 ? -0.202 5.003 8.919 1.00 90.94 295 THR A CA 1
ATOM 2235 C C . THR A 1 295 ? -1.091 4.556 7.766 1.00 90.94 295 THR A C 1
ATOM 2237 O O . THR A 1 295 ? -1.816 5.360 7.178 1.00 90.94 295 THR A O 1
ATOM 2240 N N . VAL A 1 296 ? -1.085 3.261 7.460 1.00 93.62 296 VAL A N 1
ATOM 2241 C CA . VAL A 1 296 ? -1.831 2.692 6.326 1.00 93.62 296 VAL A CA 1
ATOM 2242 C C . VAL A 1 296 ? -2.671 1.497 6.744 1.00 93.62 296 VAL A C 1
ATOM 2244 O O . VAL A 1 296 ? -2.387 0.847 7.748 1.00 93.62 296 VAL A O 1
ATOM 2247 N N . ALA A 1 297 ? -3.704 1.175 5.966 1.00 96.88 297 ALA A N 1
ATOM 2248 C CA . ALA A 1 297 ? -4.441 -0.068 6.150 1.00 96.88 297 ALA A CA 1
ATOM 2249 C C . ALA A 1 297 ? -3.798 -1.184 5.319 1.00 96.88 297 ALA A C 1
ATOM 2251 O O . ALA A 1 297 ? -3.574 -1.030 4.117 1.00 96.88 297 ALA A O 1
ATOM 2252 N N . LEU A 1 298 ? -3.507 -2.322 5.943 1.00 97.38 298 LEU A N 1
ATOM 2253 C CA . LEU A 1 298 ? -2.939 -3.479 5.259 1.00 97.38 298 LEU A CA 1
ATOM 2254 C C . LEU A 1 298 ? -4.064 -4.321 4.647 1.00 97.38 298 LEU A C 1
ATOM 2256 O O . LEU A 1 298 ? -4.893 -4.877 5.366 1.00 97.38 298 LEU A O 1
ATOM 2260 N N . VAL A 1 299 ? -4.076 -4.441 3.319 1.00 97.38 299 VAL A N 1
ATOM 2261 C CA . VAL A 1 299 ? -5.147 -5.121 2.563 1.00 97.38 299 VAL A CA 1
ATOM 2262 C C . VAL A 1 299 ? -4.700 -6.427 1.916 1.00 97.38 299 VAL A C 1
ATOM 2264 O O . VAL A 1 299 ? -5.531 -7.247 1.520 1.00 97.38 299 VAL A O 1
ATOM 2267 N N . GLY A 1 300 ? -3.392 -6.661 1.851 1.00 97.06 300 GLY A N 1
ATOM 2268 C CA . GLY A 1 300 ? -2.802 -7.919 1.419 1.00 97.06 300 GLY A CA 1
ATOM 2269 C C . GLY A 1 300 ? -1.440 -8.137 2.060 1.00 97.06 300 GLY A C 1
ATOM 2270 O O . GLY A 1 300 ? -0.731 -7.189 2.377 1.00 97.06 300 GLY A O 1
ATOM 2271 N N . MET A 1 301 ? -1.068 -9.392 2.280 1.00 97.62 301 MET A N 1
ATOM 2272 C CA . MET A 1 301 ? 0.245 -9.738 2.808 1.00 97.62 301 MET A CA 1
ATOM 2273 C C . MET A 1 301 ? 0.659 -11.132 2.360 1.00 97.62 301 MET A C 1
ATOM 2275 O O . MET A 1 301 ? -0.154 -12.060 2.356 1.00 97.62 301 MET A O 1
ATOM 2279 N N . THR A 1 302 ? 1.935 -11.291 2.024 1.00 97.38 302 THR A N 1
ATOM 2280 C CA . THR A 1 302 ? 2.518 -12.563 1.596 1.00 97.38 302 THR A CA 1
ATOM 2281 C C . THR A 1 302 ? 3.832 -12.830 2.315 1.00 97.38 302 THR A C 1
ATOM 2283 O O . THR A 1 302 ? 4.693 -11.958 2.365 1.00 97.38 302 THR A O 1
ATOM 2286 N N . ASP A 1 303 ? 4.009 -14.046 2.835 1.00 96.31 303 ASP A N 1
ATOM 2287 C CA . ASP A 1 303 ? 5.317 -14.526 3.293 1.00 96.31 303 ASP A CA 1
ATOM 2288 C C . ASP A 1 303 ? 6.155 -14.945 2.078 1.00 96.31 303 ASP A C 1
ATOM 2290 O O . ASP A 1 303 ? 5.779 -15.848 1.321 1.00 96.31 303 ASP A O 1
ATOM 2294 N N . LEU A 1 304 ? 7.287 -14.269 1.886 1.00 94.94 304 LEU A N 1
ATOM 2295 C CA . LEU A 1 304 ? 8.225 -14.516 0.789 1.00 94.94 304 LEU A CA 1
ATOM 2296 C C . LEU A 1 304 ? 9.284 -15.574 1.153 1.00 94.94 304 LEU A C 1
ATOM 2298 O O . LEU A 1 304 ? 10.080 -15.974 0.297 1.00 94.94 304 LEU A O 1
ATOM 2302 N N . GLY A 1 305 ? 9.292 -16.035 2.408 1.00 92.38 305 GLY A N 1
ATOM 2303 C CA . GLY A 1 305 ? 10.288 -16.918 2.997 1.00 92.38 305 GLY A CA 1
ATOM 2304 C C . GLY A 1 305 ? 11.476 -16.162 3.600 1.00 92.38 305 GLY A C 1
ATOM 2305 O O . GLY A 1 305 ? 11.779 -15.024 3.247 1.00 92.38 305 GLY A O 1
ATOM 2306 N N . GLY A 1 306 ? 12.183 -16.805 4.535 1.00 90.62 306 GLY A N 1
ATOM 2307 C CA . GLY A 1 306 ? 13.413 -16.252 5.121 1.00 90.62 306 GLY A CA 1
ATOM 2308 C C . GLY A 1 306 ? 13.212 -14.981 5.956 1.00 90.62 306 GLY A C 1
ATOM 2309 O O . GLY A 1 306 ? 14.143 -14.193 6.074 1.00 90.62 306 GLY A O 1
ATOM 2310 N N . GLY A 1 307 ? 12.013 -14.772 6.511 1.00 92.25 307 GLY A N 1
ATOM 2311 C CA . GLY A 1 307 ? 11.674 -13.574 7.290 1.00 92.25 307 GLY A CA 1
ATOM 2312 C C . GLY A 1 307 ? 11.292 -12.355 6.446 1.00 92.25 307 GLY A C 1
ATOM 2313 O O . GLY A 1 307 ? 11.164 -11.264 6.999 1.00 92.25 307 GLY A O 1
ATOM 2314 N N . LYS A 1 308 ? 11.108 -12.536 5.133 1.00 95.12 308 LYS A N 1
ATOM 2315 C CA . LYS A 1 308 ? 10.726 -11.489 4.183 1.00 95.12 308 LYS A CA 1
ATOM 2316 C C . LYS A 1 308 ? 9.231 -11.511 3.896 1.00 95.12 308 LYS A C 1
ATOM 2318 O O . LYS A 1 308 ? 8.631 -12.582 3.838 1.00 95.12 308 LYS A O 1
ATOM 2323 N N . TYR A 1 309 ? 8.648 -10.343 3.651 1.00 96.62 309 TYR A N 1
ATOM 2324 C CA . TYR A 1 309 ? 7.215 -10.204 3.397 1.00 96.62 309 TYR A CA 1
ATOM 2325 C C . TYR A 1 309 ? 6.941 -9.173 2.308 1.00 96.62 309 TYR A C 1
ATOM 2327 O O . TYR A 1 309 ? 7.615 -8.150 2.264 1.00 96.62 309 TYR A O 1
ATOM 2335 N N . SER A 1 310 ? 5.928 -9.410 1.473 1.00 96.25 310 SER A N 1
ATOM 2336 C CA . SER A 1 310 ? 5.293 -8.342 0.694 1.00 96.25 310 SER A CA 1
ATOM 2337 C C . SER A 1 310 ? 3.992 -7.924 1.370 1.00 96.25 310 SER A C 1
ATOM 2339 O O . SER A 1 310 ? 3.285 -8.756 1.948 1.00 96.25 310 SER A O 1
ATOM 2341 N N . LEU A 1 311 ? 3.712 -6.627 1.345 1.00 96.69 311 LEU A N 1
ATOM 2342 C CA . LEU A 1 311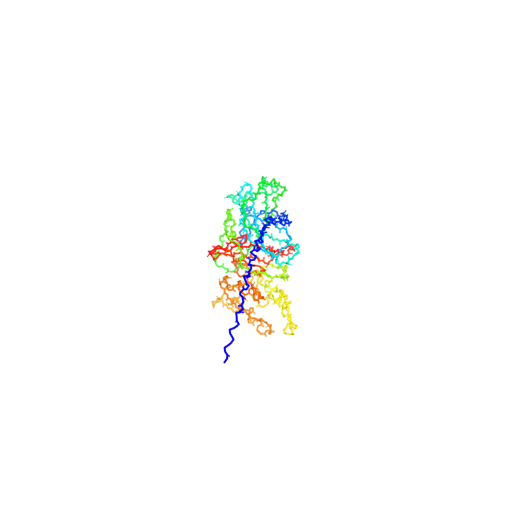 ? 2.580 -5.997 2.005 1.00 96.69 311 LEU A CA 1
ATOM 2343 C C . LEU A 1 311 ? 1.882 -5.092 0.991 1.00 96.69 311 LEU A C 1
ATOM 2345 O O . LEU A 1 311 ? 2.507 -4.186 0.449 1.00 96.69 311 LEU A O 1
ATOM 2349 N N . ASP A 1 312 ? 0.600 -5.341 0.754 1.00 96.06 312 ASP A N 1
ATOM 2350 C CA . ASP A 1 312 ? -0.252 -4.496 -0.076 1.00 96.06 312 ASP A CA 1
ATOM 2351 C C . ASP A 1 312 ? -0.994 -3.528 0.846 1.00 96.06 312 ASP A C 1
ATOM 2353 O O . ASP A 1 312 ? -1.818 -3.947 1.666 1.00 96.06 312 ASP A O 1
ATOM 2357 N N . ILE A 1 313 ? -0.690 -2.242 0.725 1.00 95.38 313 ILE A N 1
ATOM 2358 C CA . ILE A 1 313 ? -1.206 -1.180 1.587 1.00 95.38 313 ILE A CA 1
ATOM 2359 C C . ILE A 1 313 ? -2.239 -0.350 0.828 1.00 95.38 313 ILE A C 1
ATOM 2361 O O . ILE A 1 313 ? -1.990 0.085 -0.293 1.00 95.38 313 ILE A O 1
ATOM 2365 N N . ALA A 1 314 ? -3.413 -0.148 1.423 1.00 94.38 314 ALA A N 1
ATOM 2366 C CA . ALA A 1 314 ? -4.415 0.783 0.924 1.00 94.38 314 ALA A CA 1
ATOM 2367 C C . ALA A 1 314 ? -4.266 2.115 1.650 1.00 94.38 314 ALA A C 1
ATOM 2369 O O . ALA A 1 314 ? -4.307 2.175 2.885 1.00 94.38 314 ALA A O 1
ATOM 2370 N N . HIS A 1 315 ? -4.086 3.172 0.870 1.00 91.94 315 HIS A N 1
ATOM 2371 C CA . HIS A 1 315 ? -3.986 4.522 1.390 1.00 91.94 315 HIS A CA 1
ATOM 2372 C C . HIS A 1 315 ? -4.297 5.554 0.304 1.00 91.94 315 HIS A C 1
ATOM 2374 O O . HIS A 1 315 ? -4.401 5.228 -0.884 1.00 91.94 315 HIS A O 1
ATOM 2380 N N . ASP A 1 316 ? -4.411 6.802 0.740 1.00 88.25 316 ASP A N 1
ATOM 2381 C CA . ASP A 1 316 ? -4.306 7.974 -0.114 1.00 88.25 316 ASP A CA 1
ATOM 2382 C C . ASP A 1 316 ? -2.828 8.391 -0.184 1.00 88.25 316 ASP A C 1
ATOM 2384 O O . ASP A 1 316 ? -2.168 8.577 0.847 1.00 88.25 316 ASP A O 1
ATOM 2388 N N . ALA A 1 317 ? -2.275 8.419 -1.393 1.00 80.50 317 ALA A N 1
ATOM 2389 C CA . ALA A 1 317 ? -0.887 8.781 -1.649 1.00 80.50 317 ALA A CA 1
ATOM 2390 C C . ALA A 1 317 ? -0.644 10.284 -1.719 1.00 80.50 317 ALA A C 1
ATOM 2392 O O . ALA A 1 317 ? 0.491 10.695 -1.489 1.00 80.50 317 ALA A O 1
ATOM 2393 N N . ASP A 1 318 ? -1.682 11.060 -2.012 1.00 79.94 318 ASP A N 1
ATOM 2394 C CA . ASP A 1 318 ? -1.571 12.497 -2.202 1.00 79.94 318 ASP A CA 1
ATOM 2395 C C . ASP A 1 318 ? -1.769 13.216 -0.863 1.00 79.94 318 ASP A C 1
ATOM 2397 O O . ASP A 1 318 ? -1.167 14.266 -0.649 1.00 79.94 318 ASP A O 1
ATOM 2401 N N . GLN A 1 319 ? -2.603 12.656 0.035 1.00 75.19 319 GLN A N 1
ATOM 2402 C CA . GLN A 1 319 ? -2.972 13.227 1.348 1.00 75.19 319 GLN A CA 1
ATOM 2403 C C . GLN A 1 319 ? -3.182 14.741 1.283 1.00 75.19 319 GLN A C 1
ATOM 2405 O O . GLN A 1 319 ? -2.687 15.532 2.094 1.00 75.19 319 GLN A O 1
ATOM 2410 N N . SER A 1 320 ? -3.876 15.165 0.241 1.00 71.12 320 SER A N 1
ATOM 2411 C CA . SER A 1 320 ? -4.019 16.563 -0.106 1.00 71.12 320 SER A CA 1
ATOM 2412 C C . SER A 1 320 ? -5.491 16.886 -0.277 1.00 71.12 320 SER A C 1
ATOM 2414 O O . SER A 1 320 ? -6.379 16.054 -0.123 1.00 71.12 320 SER A O 1
ATOM 2416 N N . THR A 1 321 ? -5.778 18.137 -0.603 1.00 62.34 321 THR A N 1
ATOM 2417 C CA . THR A 1 321 ? -7.132 18.539 -0.979 1.00 62.34 321 THR A CA 1
ATOM 2418 C C . THR A 1 321 ? -7.532 18.053 -2.376 1.00 62.34 321 THR A C 1
ATOM 2420 O O . THR A 1 321 ? -8.670 18.285 -2.783 1.00 62.34 321 THR A O 1
ATOM 2423 N N . ASN A 1 322 ? -6.612 17.450 -3.137 1.00 73.25 322 ASN A N 1
ATOM 2424 C CA . ASN A 1 322 ? -6.881 16.979 -4.489 1.00 73.25 322 ASN A CA 1
ATOM 2425 C C . ASN A 1 322 ? -7.438 15.551 -4.440 1.00 73.25 322 ASN A C 1
ATOM 2427 O O . ASN A 1 322 ? -6.847 14.705 -3.779 1.00 73.25 322 ASN A O 1
ATOM 2431 N N . PRO A 1 323 ? -8.549 15.269 -5.139 1.00 75.75 323 PRO A N 1
ATOM 2432 C CA . PRO A 1 323 ? -9.086 13.920 -5.220 1.00 75.75 323 PRO A CA 1
ATOM 2433 C C . PRO A 1 323 ? -8.259 13.041 -6.169 1.00 75.75 323 PRO A C 1
ATOM 2435 O O . PRO A 1 323 ? -7.765 13.525 -7.189 1.00 75.75 323 PRO A O 1
ATOM 2438 N N . GLY A 1 324 ? -8.253 11.734 -5.910 1.00 79.88 324 GLY A N 1
ATOM 2439 C CA . GLY A 1 324 ? -7.701 10.705 -6.793 1.00 79.88 324 GLY A CA 1
ATOM 2440 C C . GLY A 1 324 ? -6.425 10.041 -6.278 1.00 79.88 324 GLY A C 1
ATOM 2441 O O . GLY A 1 324 ? -5.837 9.246 -7.012 1.00 79.88 324 GLY A O 1
ATOM 2442 N N . GLY A 1 325 ? -6.016 10.327 -5.039 1.00 82.62 325 GLY A N 1
ATOM 2443 C CA . GLY A 1 325 ? -4.796 9.773 -4.453 1.00 82.62 325 GLY A CA 1
ATOM 2444 C C . GLY A 1 325 ? -4.956 8.338 -3.941 1.00 82.62 325 GLY A C 1
ATOM 2445 O O . GLY A 1 325 ? -3.962 7.673 -3.628 1.00 82.62 325 GLY A O 1
ATOM 2446 N N . THR A 1 326 ? -6.188 7.821 -3.868 1.00 91.31 326 THR A N 1
ATOM 2447 C CA . THR A 1 326 ? -6.475 6.472 -3.361 1.00 91.31 326 THR A CA 1
ATOM 2448 C C . THR A 1 326 ? -5.902 5.368 -4.253 1.00 91.31 326 THR A C 1
ATOM 2450 O O . THR A 1 326 ? -6.332 5.138 -5.384 1.00 91.31 326 THR A O 1
ATOM 2453 N N . LYS A 1 327 ? -4.947 4.604 -3.714 1.00 90.50 327 LYS A N 1
ATOM 2454 C CA . LYS A 1 327 ? -4.310 3.479 -4.414 1.00 90.50 327 LYS A CA 1
ATOM 2455 C C . LYS A 1 327 ? -3.980 2.312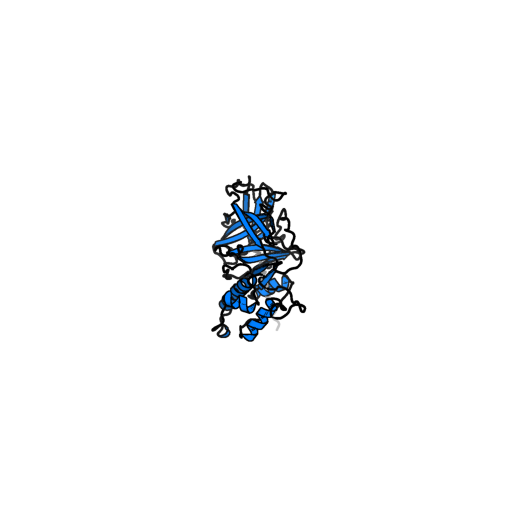 -3.482 1.00 90.50 327 LYS A C 1
ATOM 2457 O O . LYS A 1 327 ? -4.054 2.421 -2.258 1.00 90.50 327 LYS A O 1
ATOM 2462 N N . VAL A 1 328 ? -3.654 1.168 -4.091 1.00 93.81 328 VAL A N 1
ATOM 2463 C CA . VAL A 1 328 ? -3.048 0.023 -3.399 1.00 93.81 328 VAL A CA 1
ATOM 2464 C C . VAL A 1 328 ? -1.636 -0.171 -3.929 1.00 93.81 328 VAL A C 1
ATOM 2466 O O . VAL A 1 328 ? -1.453 -0.481 -5.111 1.00 93.81 328 VAL A O 1
ATOM 2469 N N . GLU A 1 329 ? -0.665 -0.008 -3.042 1.00 92.94 329 GLU A N 1
ATOM 2470 C CA . GLU A 1 329 ? 0.763 -0.122 -3.332 1.00 92.94 329 GLU A CA 1
ATOM 2471 C C . GLU A 1 329 ? 1.342 -1.366 -2.657 1.00 92.94 329 GLU A C 1
ATOM 2473 O O . GLU A 1 329 ? 0.934 -1.724 -1.551 1.00 92.94 329 GLU A O 1
ATOM 2478 N N . THR A 1 330 ? 2.305 -2.020 -3.308 1.00 94.44 330 THR A N 1
ATOM 2479 C CA . THR A 1 330 ? 3.097 -3.078 -2.674 1.00 94.44 330 THR A CA 1
ATOM 2480 C C . THR A 1 330 ? 4.415 -2.552 -2.145 1.00 94.44 330 THR A C 1
ATOM 2482 O O . THR A 1 330 ? 5.235 -2.022 -2.893 1.00 94.44 330 THR A O 1
ATOM 2485 N N . ILE A 1 331 ? 4.663 -2.837 -0.872 1.00 93.31 331 ILE A N 1
ATOM 2486 C CA . ILE A 1 331 ? 5.932 -2.598 -0.191 1.00 93.31 331 ILE A CA 1
ATOM 2487 C C . ILE A 1 331 ? 6.510 -3.940 0.259 1.00 93.31 331 ILE A C 1
ATOM 2489 O O . ILE A 1 331 ? 5.782 -4.921 0.433 1.00 93.31 331 ILE A O 1
ATOM 2493 N N . THR A 1 332 ? 7.825 -4.017 0.439 1.00 93.62 332 THR A N 1
ATOM 2494 C CA . THR A 1 332 ? 8.506 -5.265 0.809 1.00 93.62 332 THR A CA 1
ATOM 2495 C C . THR A 1 332 ? 9.350 -5.073 2.056 1.00 93.62 332 THR A C 1
ATOM 2497 O O . THR A 1 332 ? 10.148 -4.147 2.122 1.00 93.62 332 THR A O 1
ATOM 2500 N N . TRP A 1 333 ? 9.215 -5.974 3.023 1.00 93.25 333 TRP A N 1
ATOM 2501 C CA . TRP A 1 333 ? 10.129 -6.122 4.150 1.00 93.25 333 TRP A CA 1
ATOM 2502 C C . TRP A 1 333 ? 11.164 -7.200 3.831 1.00 93.25 333 TRP A C 1
ATOM 2504 O O . TRP A 1 333 ? 10.803 -8.348 3.556 1.00 93.25 333 TRP A O 1
ATOM 2514 N N . ASP A 1 334 ? 12.450 -6.861 3.889 1.00 90.25 334 ASP A N 1
ATOM 2515 C CA . ASP A 1 334 ? 13.541 -7.777 3.525 1.00 90.25 334 ASP A CA 1
ATOM 2516 C C . ASP A 1 334 ? 14.161 -8.544 4.708 1.00 90.25 334 ASP A C 1
ATOM 2518 O O . ASP A 1 334 ? 15.111 -9.310 4.521 1.00 90.25 334 ASP A O 1
ATOM 2522 N N . GLY A 1 335 ? 13.604 -8.369 5.909 1.00 89.88 335 GLY A N 1
ATOM 2523 C CA . GLY A 1 335 ? 14.155 -8.873 7.168 1.00 89.88 335 GLY A CA 1
ATOM 2524 C C . GLY A 1 335 ? 14.782 -7.777 8.032 1.00 89.88 335 GLY A C 1
ATOM 2525 O O . GLY A 1 335 ? 14.936 -7.980 9.236 1.00 89.88 335 GLY A O 1
ATOM 2526 N N . THR A 1 336 ? 15.114 -6.628 7.439 1.00 87.31 336 THR A N 1
ATOM 2527 C CA . THR A 1 336 ? 15.821 -5.522 8.100 1.00 87.31 336 THR A CA 1
ATOM 2528 C C . THR A 1 336 ? 15.199 -4.153 7.853 1.00 87.31 336 THR A C 1
ATOM 2530 O O . THR A 1 336 ? 15.170 -3.333 8.770 1.00 87.31 336 THR A O 1
ATOM 2533 N N . SER A 1 337 ? 14.684 -3.911 6.651 1.00 85.81 337 SER A N 1
ATOM 2534 C CA . SER A 1 337 ? 14.084 -2.641 6.248 1.00 85.81 337 SER A CA 1
ATOM 2535 C C . SER A 1 337 ? 12.907 -2.854 5.304 1.00 85.81 337 SER A C 1
ATOM 2537 O O . SER A 1 337 ? 12.777 -3.900 4.657 1.00 85.81 337 SER A O 1
ATOM 2539 N N . PHE A 1 338 ? 12.048 -1.839 5.229 1.00 87.69 338 PHE A N 1
ATOM 2540 C CA . PHE A 1 338 ? 11.071 -1.732 4.157 1.00 87.69 338 PHE A CA 1
ATOM 2541 C C . PHE A 1 338 ? 11.739 -1.231 2.875 1.00 87.69 338 PHE A C 1
ATOM 2543 O O . PHE A 1 338 ? 12.750 -0.538 2.908 1.00 87.69 338 PHE A O 1
ATOM 2550 N N . THR A 1 339 ? 11.158 -1.616 1.748 1.00 85.69 339 THR A N 1
ATOM 2551 C CA . THR A 1 339 ? 11.440 -1.083 0.419 1.00 85.69 339 THR A CA 1
ATOM 2552 C C . THR A 1 339 ? 10.107 -0.811 -0.269 1.00 85.69 339 THR A C 1
ATOM 2554 O O . THR A 1 339 ? 9.186 -1.630 -0.211 1.00 85.69 339 THR A O 1
ATOM 2557 N N . GLY A 1 340 ? 10.002 0.345 -0.904 1.00 78.88 340 GLY A N 1
ATOM 2558 C CA . GLY A 1 340 ? 8.822 0.837 -1.608 1.00 78.88 340 GLY A CA 1
ATOM 2559 C C . GLY A 1 340 ? 9.024 2.319 -1.898 1.00 78.88 340 GLY A C 1
ATOM 2560 O O . GLY A 1 340 ? 9.912 2.928 -1.311 1.00 78.88 340 GLY A O 1
ATOM 2561 N N . ALA A 1 341 ? 8.227 2.903 -2.791 1.00 59.06 341 ALA A N 1
ATOM 2562 C CA . ALA A 1 341 ? 8.398 4.309 -3.169 1.00 59.06 341 ALA A CA 1
ATOM 2563 C C . ALA A 1 341 ? 8.346 5.252 -1.958 1.00 59.06 341 ALA A C 1
ATOM 2565 O O . ALA A 1 341 ? 8.993 6.293 -1.944 1.00 59.06 341 ALA A O 1
ATOM 2566 N N . LYS A 1 342 ? 7.594 4.845 -0.936 1.00 64.12 342 LYS A N 1
ATOM 2567 C CA . LYS A 1 342 ? 7.244 5.658 0.222 1.00 64.12 342 LYS A CA 1
ATOM 2568 C C . LYS A 1 342 ? 8.081 5.389 1.479 1.00 64.12 342 LYS A C 1
ATOM 2570 O O . LYS A 1 342 ? 7.785 6.008 2.497 1.00 64.12 342 LYS A O 1
ATOM 2575 N N . TRP A 1 343 ? 9.069 4.476 1.456 1.00 58.44 343 TRP A N 1
ATOM 2576 C CA . TRP A 1 343 ? 9.671 3.918 2.688 1.00 58.44 343 TRP A CA 1
ATOM 2577 C C . TRP A 1 343 ? 11.175 3.706 2.634 1.00 58.44 343 TRP A C 1
ATOM 2579 O O . TRP A 1 343 ? 11.629 2.981 1.716 1.00 58.44 343 TRP A O 1
#